Protein AF-A0A836WVM9-F1 (afdb_monomer)

Solvent-accessible surface area (backbone atoms only — not comparable to full-atom values): 12336 Å² total; per-residue (Å²): 141,82,84,83,79,81,74,80,63,64,68,56,48,57,52,50,51,50,52,50,53,52,50,51,52,54,57,61,66,70,71,70,80,73,76,82,74,65,66,68,42,53,31,31,28,71,36,73,73,36,62,29,14,76,40,84,48,94,86,40,58,71,75,50,75,44,51,46,76,39,69,32,32,35,59,49,75,54,93,66,19,30,33,29,38,41,92,50,92,89,55,51,66,34,18,32,55,46,93,37,49,41,76,61,75,80,77,73,91,71,92,77,85,83,80,96,65,82,76,48,54,64,51,58,30,50,52,55,50,51,53,50,48,52,51,44,27,72,73,72,70,49,61,47,62,80,48,77,45,81,73,53,88,53,32,37,40,33,29,33,29,69,63,40,74,69,43,54,73,68,56,42,51,57,58,48,50,54,54,50,51,50,49,54,74,54,48,62,88,94,54,59,33,36,42,38,33,22,38,88,88,65,52,75,80,46,78,46,75,88

Mean predicted aligned error: 18.17 Å

pLDDT: mean 78.09, std 15.67, range [35.38, 95.5]

Foldseek 3Di:
DDDDDDPPPPVVVVVVVVVVVVVVVVVVVVPPPPPDDDFFFKKWFADQKWFFFADQDPPGDGPDIDGGGAIWTFHDDDDQKTWTAHPDPRDGIGITGNVRMDGDPPPPDDDDDDDDDDQALVRQLCVVVVVVQVVVCVVPVDRQWDDWDDPDQQEIETEGEVVLVVDDPVVVVVVVVVSVVSSVVSDDPPGKHKYWYAYPVGHTPDIDID

Nearest PDB structures (foldseek):
  4r0k-assembly1_A  TM=8.872E-01  e=7.015E-04  Bacteroides thetaiotaomicron VPI-5482
  3npf-assembly1_B  TM=8.971E-01  e=1.686E-03  Bacteroides ovatus ATCC 8483
  2rqr-assembly1_A  TM=6.660E-01  e=1.519E-01  Homo sapiens
  3a98-assembly2_C  TM=4.075E-01  e=2.481E-02  Homo sapiens
  3a98-assembly1_A  TM=3.337E-01  e=3.323E-02  Homo sapiens

Structure (mmCIF, N/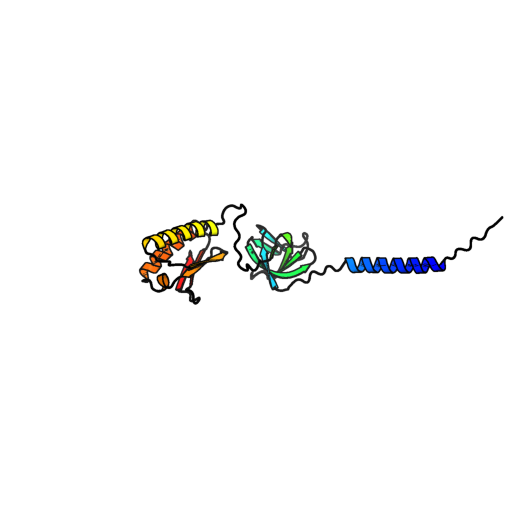CA/C/O backbone):
data_AF-A0A836WVM9-F1
#
_entry.id   AF-A0A836WVM9-F1
#
loop_
_atom_site.group_PDB
_atom_site.id
_atom_site.type_symbol
_atom_site.label_atom_id
_atom_site.label_alt_id
_atom_site.label_comp_id
_atom_site.label_asym_id
_atom_site.label_entity_id
_atom_site.label_seq_id
_atom_site.pdbx_PDB_ins_code
_atom_site.Cartn_x
_atom_site.Cartn_y
_atom_site.Cartn_z
_atom_site.occupancy
_atom_site.B_iso_or_equiv
_atom_site.auth_seq_id
_atom_site.auth_comp_id
_atom_site.auth_asym_id
_atom_site.auth_atom_id
_atom_site.pdbx_PDB_model_num
ATOM 1 N N . MET A 1 1 ? 50.576 58.591 -61.143 1.00 53.88 1 MET A N 1
ATOM 2 C CA . MET A 1 1 ? 49.524 57.744 -60.534 1.00 53.88 1 MET A CA 1
ATOM 3 C C . MET A 1 1 ? 50.182 56.635 -59.728 1.00 53.88 1 MET A C 1
ATOM 5 O O . MET A 1 1 ? 50.794 55.770 -60.334 1.00 53.88 1 MET A O 1
ATOM 9 N N . LYS A 1 2 ? 50.104 56.694 -58.393 1.00 44.66 2 LYS A N 1
ATOM 10 C CA . LYS A 1 2 ? 50.167 55.546 -57.465 1.00 44.66 2 LYS A CA 1
ATOM 11 C C . LYS A 1 2 ? 49.957 56.096 -56.052 1.00 44.66 2 LYS A C 1
ATOM 13 O O . LYS A 1 2 ? 50.867 56.658 -55.456 1.00 44.66 2 LYS A O 1
ATOM 18 N N . GLY A 1 3 ? 48.713 56.035 -55.582 1.00 45.94 3 GLY A N 1
ATOM 19 C CA . GLY A 1 3 ? 48.363 56.390 -54.211 1.00 45.94 3 GLY A CA 1
ATOM 20 C C . GLY A 1 3 ? 48.790 55.265 -53.277 1.00 45.94 3 GLY A C 1
ATOM 21 O O . GLY A 1 3 ? 48.354 54.129 -53.445 1.00 45.94 3 GLY A O 1
ATOM 22 N N . HIS A 1 4 ? 49.653 55.575 -52.314 1.00 52.56 4 HIS A N 1
ATOM 23 C CA . HIS A 1 4 ? 49.920 54.691 -51.188 1.00 52.56 4 HIS A CA 1
ATOM 24 C C . HIS A 1 4 ? 48.803 54.876 -50.163 1.00 52.56 4 HIS A C 1
ATOM 26 O O . HIS A 1 4 ? 48.756 55.878 -49.454 1.00 52.56 4 HIS A O 1
ATOM 32 N N . VAL A 1 5 ? 47.890 53.909 -50.103 1.00 59.75 5 VAL A N 1
ATOM 33 C CA . VAL A 1 5 ? 46.921 53.800 -49.011 1.00 59.75 5 VAL A CA 1
ATOM 34 C C . VAL A 1 5 ? 47.669 53.220 -47.812 1.00 59.75 5 VAL A C 1
ATOM 36 O O . VAL A 1 5 ? 48.019 52.042 -47.797 1.00 59.75 5 VAL A O 1
ATOM 39 N N . GLN A 1 6 ? 47.977 54.070 -46.834 1.00 50.78 6 GLN A N 1
ATOM 40 C CA . GLN A 1 6 ? 48.492 53.651 -45.533 1.00 50.78 6 GLN A CA 1
ATOM 41 C C . GLN A 1 6 ? 47.345 52.989 -44.763 1.00 50.78 6 GLN A C 1
ATOM 43 O O . GLN A 1 6 ? 46.427 53.66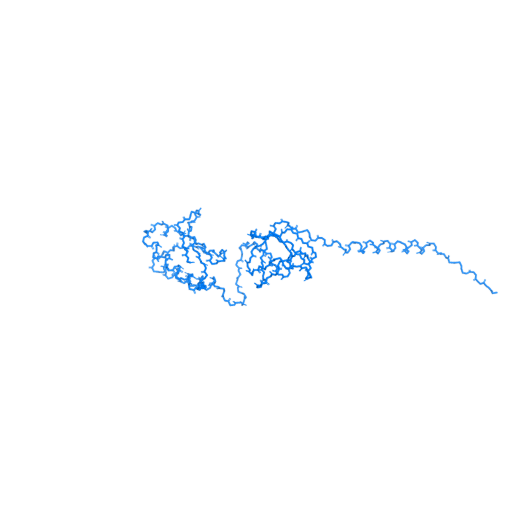1 -44.298 1.00 50.78 6 GLN A O 1
ATOM 48 N N . TYR A 1 7 ? 47.378 51.663 -44.657 1.00 52.62 7 TYR A N 1
ATOM 49 C CA . TYR A 1 7 ? 46.495 50.935 -43.754 1.00 52.62 7 TYR A CA 1
ATOM 50 C C . TYR A 1 7 ? 46.989 51.150 -42.322 1.00 52.62 7 TYR A C 1
ATOM 52 O O . TYR A 1 7 ? 48.037 50.635 -41.932 1.00 52.62 7 TYR A O 1
ATOM 60 N N . SER A 1 8 ? 46.221 51.878 -41.513 1.00 53.81 8 SER A N 1
ATOM 61 C CA . SER A 1 8 ? 46.362 51.918 -40.054 1.00 53.81 8 SER A CA 1
ATOM 62 C C . SER A 1 8 ? 45.937 50.565 -39.4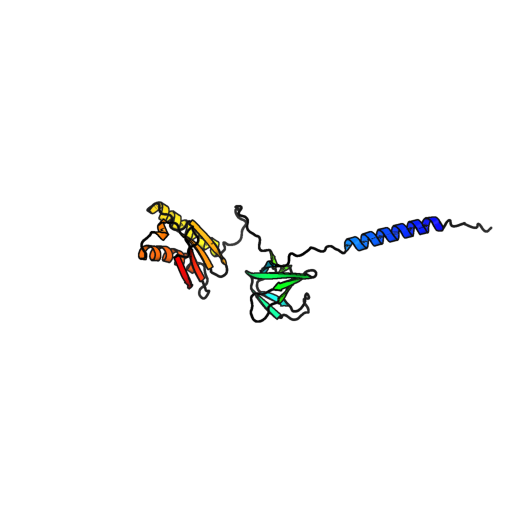59 1.00 53.81 8 SER A C 1
ATOM 64 O O . SER A 1 8 ? 44.882 50.409 -38.852 1.00 53.81 8 SER A O 1
ATOM 66 N N . SER A 1 9 ? 46.762 49.539 -39.686 1.00 57.62 9 SER A N 1
ATOM 67 C CA . SER A 1 9 ? 46.426 48.129 -39.449 1.00 57.62 9 SER A CA 1
ATOM 68 C C . SER A 1 9 ? 46.510 47.684 -37.980 1.00 57.62 9 SER A C 1
ATOM 70 O O . SER A 1 9 ? 46.120 46.562 -37.669 1.00 57.62 9 SER A O 1
ATOM 72 N N . ILE A 1 10 ? 47.007 48.526 -37.067 1.00 56.19 10 ILE A N 1
ATOM 73 C CA . ILE A 1 10 ? 47.335 48.109 -35.690 1.00 56.19 10 ILE A CA 1
ATOM 74 C C . ILE A 1 10 ? 46.120 48.219 -34.747 1.00 56.19 10 ILE A C 1
ATOM 76 O O . ILE A 1 10 ? 45.884 47.320 -33.947 1.00 56.19 10 ILE A O 1
ATOM 80 N N . GLY A 1 11 ? 45.274 49.250 -34.884 1.00 59.38 11 GLY A N 1
ATOM 81 C CA . GLY A 1 11 ? 44.101 49.433 -34.006 1.00 59.38 11 GLY A CA 1
ATOM 82 C C . GLY A 1 11 ? 42.978 48.413 -34.238 1.00 59.38 11 GLY A C 1
ATOM 83 O O . GLY A 1 11 ? 42.268 48.025 -33.308 1.00 59.38 11 GLY A O 1
ATOM 84 N N . ASN A 1 12 ? 42.851 47.925 -35.475 1.00 60.53 12 ASN A N 1
ATOM 85 C CA . ASN A 1 12 ? 41.857 46.917 -35.833 1.00 60.53 12 ASN A CA 1
ATOM 86 C C . ASN A 1 12 ? 42.275 45.519 -35.373 1.00 60.53 12 ASN A C 1
ATOM 88 O O . ASN A 1 12 ? 41.407 44.744 -34.997 1.00 60.53 12 ASN A O 1
ATOM 92 N N . LEU A 1 13 ? 43.576 45.201 -35.349 1.00 56.97 13 LEU A N 1
ATOM 93 C CA . LEU A 1 13 ? 44.048 43.892 -34.897 1.00 56.97 13 LEU A CA 1
ATOM 94 C C . LEU A 1 13 ? 43.855 43.712 -33.389 1.00 56.97 13 LEU A C 1
ATOM 96 O O . LEU A 1 13 ? 43.338 42.683 -32.985 1.00 56.97 13 LEU A O 1
ATOM 100 N N . GLU A 1 14 ? 44.164 44.724 -32.574 1.00 71.00 14 GLU A N 1
ATOM 101 C CA . GLU A 1 14 ? 43.904 44.704 -31.124 1.00 71.00 14 GLU A CA 1
ATOM 102 C C . GLU A 1 14 ? 42.405 44.593 -30.820 1.00 71.00 14 GLU A C 1
ATOM 104 O O . GLU A 1 14 ? 41.978 43.816 -29.966 1.00 71.00 14 GLU A O 1
ATOM 109 N N . THR A 1 15 ? 41.575 45.319 -31.573 1.00 66.62 15 THR A N 1
ATOM 110 C CA . THR A 1 15 ? 40.115 45.255 -31.428 1.00 66.62 15 THR A CA 1
ATOM 111 C C . THR A 1 15 ? 39.572 43.885 -31.855 1.00 66.62 15 THR A C 1
ATOM 113 O O . THR A 1 15 ? 38.741 43.314 -31.152 1.00 66.62 15 THR A O 1
ATOM 116 N N . LEU A 1 16 ? 40.077 43.309 -32.951 1.00 68.75 16 LEU A N 1
ATOM 117 C CA . LEU A 1 16 ? 39.707 41.972 -33.430 1.00 68.75 16 LEU A CA 1
ATOM 118 C C . LEU A 1 16 ? 40.204 40.860 -32.500 1.00 68.75 16 LEU A C 1
ATOM 120 O O . LEU A 1 16 ? 39.464 39.915 -32.245 1.00 68.75 16 LEU A O 1
ATOM 124 N N . LEU A 1 17 ? 41.409 40.986 -31.944 1.00 69.81 17 LEU A N 1
ATOM 125 C CA . LEU A 1 17 ? 41.973 40.042 -30.981 1.00 69.81 17 LEU A CA 1
ATOM 126 C C . LEU A 1 17 ? 41.182 40.082 -29.666 1.00 69.81 17 LEU A C 1
ATOM 128 O O . LEU A 1 17 ? 40.888 39.042 -29.083 1.00 69.81 17 LEU A O 1
ATOM 132 N N . ARG A 1 18 ? 40.731 41.269 -29.248 1.00 70.75 18 ARG A N 1
ATOM 133 C CA . ARG A 1 18 ? 39.864 41.452 -28.079 1.00 70.75 18 ARG A CA 1
ATOM 134 C C . ARG A 1 18 ? 38.461 40.875 -28.299 1.00 70.75 18 ARG A C 1
ATOM 136 O O . ARG A 1 18 ? 37.953 40.201 -27.409 1.00 70.75 18 ARG A O 1
ATOM 143 N N . TYR A 1 19 ? 37.861 41.050 -29.480 1.00 74.38 19 TYR A N 1
ATOM 144 C CA . TYR A 1 19 ? 36.597 40.384 -29.831 1.00 74.38 19 TYR A CA 1
ATOM 145 C C . TYR A 1 19 ? 36.753 38.862 -29.948 1.00 74.38 19 TYR A C 1
ATOM 147 O O . TYR A 1 19 ? 35.891 38.132 -29.467 1.00 74.38 19 TYR A O 1
ATOM 155 N N . PHE A 1 20 ? 37.864 38.369 -30.501 1.00 76.69 20 PHE A N 1
ATOM 156 C CA . PHE A 1 20 ? 38.168 36.939 -30.567 1.00 76.69 20 PHE A CA 1
ATOM 157 C C . PHE A 1 20 ? 38.302 36.323 -29.164 1.00 76.69 20 PHE A C 1
ATOM 159 O O . PHE A 1 20 ? 37.690 35.294 -28.889 1.00 76.69 20 PHE A O 1
ATOM 166 N N . LEU A 1 21 ? 39.006 36.987 -28.239 1.00 72.38 21 LEU A N 1
ATOM 167 C CA . LEU A 1 21 ? 39.126 36.537 -26.847 1.00 72.38 21 LEU A CA 1
ATOM 168 C C . LEU A 1 21 ? 37.787 36.584 -26.087 1.00 72.38 21 LEU A C 1
ATOM 170 O O . LEU A 1 21 ? 37.505 35.673 -25.311 1.00 72.38 21 LEU A O 1
ATOM 174 N N . ILE A 1 22 ? 36.929 37.581 -26.339 1.00 70.50 22 ILE A N 1
ATOM 175 C CA . ILE A 1 22 ? 35.577 37.658 -25.752 1.00 70.50 22 ILE A CA 1
ATOM 176 C C . ILE A 1 22 ? 34.666 36.546 -26.302 1.00 70.50 22 ILE A C 1
ATOM 178 O O . ILE A 1 22 ? 33.926 35.928 -25.539 1.00 70.50 22 ILE A O 1
ATOM 182 N N . VAL A 1 23 ? 34.743 36.232 -27.599 1.00 70.00 23 VAL A N 1
ATOM 183 C CA . VAL A 1 23 ? 33.966 35.142 -28.217 1.00 70.00 23 VAL A CA 1
ATOM 184 C C . VAL A 1 23 ? 34.421 33.773 -27.703 1.00 70.00 23 VAL A C 1
ATOM 186 O O . VAL A 1 23 ? 33.580 32.944 -27.365 1.00 70.00 23 VAL A O 1
ATOM 189 N N . VAL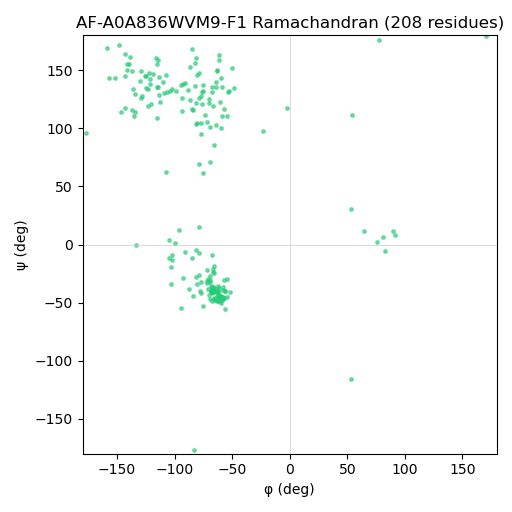 A 1 24 ? 35.729 33.545 -27.544 1.00 67.25 24 VAL A N 1
ATOM 190 C CA . VAL A 1 24 ? 36.257 32.313 -26.927 1.00 67.25 24 VAL A CA 1
ATOM 191 C C . VAL A 1 24 ? 35.824 32.202 -25.459 1.00 67.25 24 VAL A C 1
ATOM 193 O O . VAL A 1 24 ? 35.429 31.123 -25.024 1.00 67.25 24 VAL A O 1
ATOM 196 N N . PHE A 1 25 ? 35.792 33.309 -24.711 1.00 63.50 25 PHE A N 1
ATOM 197 C CA . PHE A 1 25 ? 35.298 33.335 -23.330 1.00 63.50 25 PHE A CA 1
ATOM 198 C C . PHE A 1 25 ? 33.801 32.969 -23.231 1.00 63.50 25 PHE A C 1
ATOM 200 O O . PHE A 1 25 ? 33.421 32.173 -22.374 1.00 63.50 25 PHE A O 1
ATOM 207 N N . PHE A 1 26 ? 32.956 33.446 -24.154 1.00 59.69 26 PHE A N 1
ATOM 208 C CA . PHE A 1 26 ? 31.533 33.071 -24.220 1.00 59.69 26 PHE A CA 1
ATOM 209 C C . PHE A 1 26 ? 31.288 31.625 -24.702 1.00 59.69 26 PHE A C 1
ATOM 211 O O . PHE A 1 26 ? 30.341 30.978 -24.246 1.00 59.69 26 PHE A O 1
ATOM 218 N N . ILE A 1 27 ? 32.151 31.081 -25.569 1.00 61.91 27 ILE A N 1
ATOM 219 C CA . ILE A 1 27 ? 32.084 29.675 -26.012 1.00 61.91 27 ILE A CA 1
ATOM 220 C C . ILE A 1 27 ? 32.489 28.720 -24.877 1.00 61.91 27 ILE A C 1
ATOM 222 O O . ILE A 1 27 ? 31.852 27.685 -24.699 1.00 61.91 27 ILE A O 1
ATOM 226 N N . VAL A 1 28 ? 33.485 29.079 -24.058 1.00 57.84 28 VAL A N 1
ATOM 227 C CA . VAL A 1 28 ? 33.939 28.255 -22.919 1.00 57.84 28 VAL A CA 1
ATOM 228 C C . VAL A 1 28 ? 32.926 28.257 -21.762 1.00 57.84 28 VAL A C 1
ATOM 230 O O . VAL A 1 28 ? 32.739 27.226 -21.119 1.00 57.84 28 VAL A O 1
ATOM 233 N N . ILE A 1 29 ? 32.201 29.360 -21.539 1.00 55.47 29 ILE A N 1
ATOM 234 C CA . ILE A 1 29 ? 31.141 29.447 -20.511 1.00 55.47 29 ILE A CA 1
ATOM 235 C C . ILE A 1 29 ? 29.881 28.648 -20.898 1.00 55.47 29 ILE A C 1
ATOM 237 O O . ILE A 1 29 ? 29.128 28.219 -20.027 1.00 55.47 29 ILE A O 1
ATOM 241 N N . SER A 1 30 ? 29.666 28.376 -22.188 1.00 51.19 30 SER A N 1
ATOM 242 C CA . SER A 1 30 ? 28.466 27.674 -22.669 1.00 51.19 30 SER A CA 1
ATOM 243 C C . SER A 1 30 ? 28.519 26.141 -22.533 1.00 51.19 30 SER A C 1
ATOM 245 O O . SER A 1 30 ? 27.525 25.482 -22.829 1.00 51.19 30 SER A O 1
ATOM 247 N N . ILE A 1 31 ? 29.640 25.547 -22.094 1.00 57.47 31 ILE A N 1
ATOM 248 C CA . ILE A 1 31 ? 29.817 24.076 -22.077 1.00 57.47 31 ILE A CA 1
ATOM 249 C C . ILE A 1 31 ? 29.701 23.459 -20.671 1.00 57.47 31 ILE A C 1
ATOM 251 O O . ILE A 1 31 ? 29.524 22.250 -20.549 1.00 57.47 31 ILE A O 1
ATOM 255 N N . THR A 1 32 ? 29.697 24.232 -19.586 1.00 51.66 32 THR A N 1
ATOM 256 C CA . THR A 1 32 ? 29.653 23.660 -18.226 1.00 51.66 32 THR A CA 1
ATOM 257 C C . THR A 1 32 ? 28.301 23.843 -17.545 1.00 51.66 32 THR A C 1
ATOM 259 O O . THR A 1 32 ? 28.181 24.418 -16.467 1.00 51.66 32 THR A O 1
ATOM 262 N N . SER A 1 33 ? 27.262 23.245 -18.130 1.00 48.84 33 SER A N 1
ATOM 263 C CA . SER A 1 33 ? 26.069 22.871 -17.359 1.00 48.84 33 SER A CA 1
ATOM 264 C C . SER A 1 33 ? 26.353 21.582 -16.581 1.00 48.84 33 SER A C 1
ATOM 266 O O . SER A 1 33 ? 25.816 20.523 -16.897 1.00 48.84 33 SER A O 1
ATOM 268 N N . ASN A 1 34 ? 27.216 21.648 -15.565 1.00 49.94 34 ASN A N 1
ATOM 269 C CA . ASN A 1 34 ? 27.308 20.564 -14.593 1.00 49.94 34 ASN A CA 1
ATOM 270 C C . ASN A 1 34 ? 26.110 20.691 -13.654 1.00 49.94 34 ASN A C 1
ATOM 272 O O . ASN A 1 34 ? 26.136 21.435 -12.674 1.00 49.94 34 ASN A O 1
ATOM 276 N N . SER A 1 35 ? 25.038 19.960 -13.954 1.00 50.41 35 SER A N 1
ATOM 277 C CA . SER A 1 35 ? 24.067 19.612 -12.925 1.00 50.41 35 SER A CA 1
ATOM 278 C C . SER A 1 35 ? 24.793 18.734 -11.911 1.00 50.41 35 SER A C 1
ATOM 280 O O . SER A 1 35 ? 25.068 17.568 -12.183 1.00 50.41 35 SER A O 1
ATOM 282 N N . PHE A 1 36 ? 25.156 19.304 -10.762 1.00 46.00 36 PHE A N 1
ATOM 283 C CA . PHE A 1 36 ? 25.633 18.516 -9.634 1.00 46.00 36 PHE A CA 1
ATOM 284 C C . PHE A 1 36 ? 24.530 17.526 -9.249 1.00 46.00 36 PHE A C 1
ATOM 286 O O . PHE A 1 36 ? 23.454 17.916 -8.796 1.00 46.00 36 PHE A O 1
ATOM 293 N N . ALA A 1 37 ? 24.785 16.246 -9.501 1.00 48.44 37 ALA A N 1
ATOM 294 C CA . ALA A 1 37 ? 23.955 15.155 -9.030 1.00 48.44 37 ALA A CA 1
ATOM 295 C C . ALA A 1 37 ? 24.210 14.937 -7.535 1.00 48.44 37 ALA A C 1
ATOM 297 O O . ALA A 1 37 ? 25.355 14.943 -7.077 1.00 48.44 37 ALA A O 1
ATOM 298 N N . THR A 1 38 ? 23.144 14.731 -6.771 1.00 52.84 38 THR A N 1
ATOM 299 C CA . THR A 1 38 ? 23.246 14.263 -5.391 1.00 52.84 38 THR A CA 1
ATOM 300 C C . THR A 1 38 ? 23.432 12.749 -5.425 1.00 52.84 38 THR A C 1
ATOM 302 O O . THR A 1 38 ? 22.483 12.012 -5.681 1.00 52.84 38 THR A O 1
ATOM 305 N N . VAL A 1 39 ? 24.661 12.284 -5.185 1.00 60.25 39 VAL A N 1
ATOM 306 C CA . VAL A 1 39 ? 24.962 10.860 -4.957 1.00 60.25 39 VAL A CA 1
ATOM 307 C C . VAL A 1 39 ? 24.040 10.335 -3.853 1.00 60.25 39 VAL A C 1
ATOM 309 O O . VAL A 1 39 ? 23.904 10.976 -2.809 1.00 60.25 39 VAL A O 1
ATOM 312 N N . GLY A 1 40 ? 23.398 9.188 -4.077 1.00 63.06 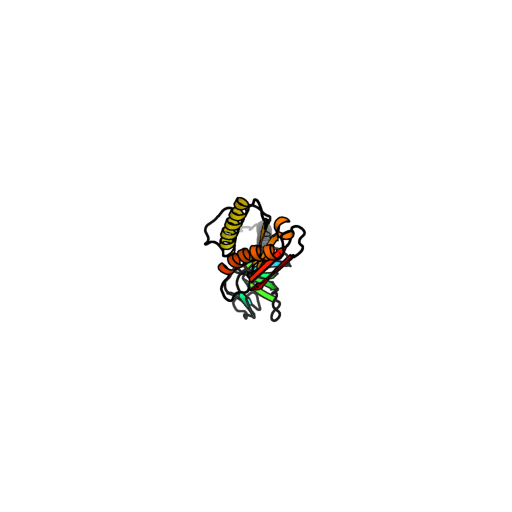40 GLY A N 1
ATOM 313 C CA . GLY A 1 40 ? 22.462 8.601 -3.114 1.00 63.06 40 GLY A CA 1
ATOM 314 C C . GLY A 1 40 ? 20.997 9.017 -3.296 1.00 63.06 40 GLY A C 1
ATOM 315 O O . GLY A 1 40 ? 20.167 8.696 -2.444 1.00 63.06 40 GLY A O 1
ATOM 316 N N . GLU A 1 41 ? 20.646 9.719 -4.378 1.00 77.50 41 GLU A N 1
ATOM 317 C CA . GLU A 1 41 ? 19.247 10.008 -4.705 1.00 77.50 41 GLU A CA 1
ATOM 318 C C . GLU A 1 41 ? 18.498 8.718 -5.087 1.00 77.50 41 GLU A C 1
ATOM 320 O O . GLU A 1 41 ? 18.970 7.923 -5.900 1.00 77.50 41 GLU A O 1
ATOM 325 N N . GLN A 1 42 ? 17.317 8.489 -4.501 1.00 82.19 42 GLN A N 1
ATOM 326 C CA . GLN A 1 42 ? 16.536 7.287 -4.790 1.00 82.19 42 GLN A CA 1
ATOM 327 C C . GLN A 1 42 ? 15.632 7.491 -6.010 1.00 82.19 42 GLN A C 1
ATOM 329 O O . GLN A 1 42 ? 14.798 8.403 -6.050 1.00 82.19 42 GLN A O 1
ATOM 334 N N . LEU A 1 43 ? 15.781 6.608 -6.993 1.00 86.00 43 LEU A N 1
ATOM 335 C CA . LEU A 1 43 ? 15.071 6.639 -8.265 1.00 86.00 43 LEU A CA 1
ATOM 336 C C . LEU A 1 43 ? 14.176 5.406 -8.427 1.00 86.00 43 LEU A C 1
ATOM 338 O O . LEU A 1 43 ? 14.360 4.376 -7.774 1.00 86.00 43 LEU A O 1
ATOM 342 N N . ILE A 1 44 ? 13.201 5.518 -9.325 1.00 85.75 44 ILE A N 1
ATOM 343 C CA . ILE A 1 44 ? 12.270 4.444 -9.673 1.00 85.75 44 ILE A CA 1
ATOM 344 C C . ILE A 1 44 ? 12.309 4.211 -11.185 1.00 85.75 44 ILE A C 1
ATOM 346 O O . ILE A 1 44 ? 12.265 5.161 -11.969 1.00 85.75 44 ILE A O 1
ATOM 350 N N . ILE A 1 45 ? 12.365 2.943 -11.595 1.00 84.88 45 ILE A N 1
ATOM 351 C CA . ILE A 1 45 ? 12.249 2.528 -12.998 1.00 84.88 45 ILE A CA 1
ATOM 352 C C . ILE A 1 45 ? 10.812 2.753 -13.487 1.00 84.88 45 ILE A C 1
ATOM 354 O O . ILE A 1 45 ? 9.877 2.174 -12.936 1.00 84.88 45 ILE A O 1
ATOM 358 N N . ILE A 1 46 ? 10.625 3.551 -14.542 1.00 82.81 46 ILE A N 1
ATOM 359 C CA . ILE A 1 46 ? 9.289 3.865 -15.093 1.00 82.81 46 ILE A CA 1
ATOM 360 C C . ILE A 1 46 ? 8.941 3.104 -16.378 1.00 82.81 46 ILE A C 1
ATOM 362 O O . ILE A 1 46 ? 7.761 2.995 -16.717 1.00 82.81 46 ILE A O 1
ATOM 366 N N . GLY A 1 47 ? 9.943 2.565 -17.079 1.00 69.62 47 GLY A N 1
ATOM 367 C CA . GLY A 1 47 ? 9.741 1.707 -18.249 1.00 69.62 47 GLY A CA 1
ATOM 368 C C . GLY A 1 47 ? 9.368 0.276 -17.856 1.00 69.62 47 GLY A C 1
ATOM 369 O O . GLY A 1 47 ? 9.833 -0.220 -16.834 1.00 69.62 47 GLY A O 1
ATOM 370 N N . ASP A 1 48 ? 8.558 -0.400 -18.675 1.00 65.38 48 ASP A N 1
ATOM 371 C CA . ASP A 1 48 ? 8.044 -1.747 -18.369 1.00 65.38 48 ASP A CA 1
ATOM 372 C C . ASP A 1 48 ? 9.166 -2.774 -18.152 1.00 65.38 48 ASP A C 1
ATOM 374 O O . ASP A 1 48 ? 9.171 -3.509 -17.161 1.00 65.38 48 ASP A O 1
ATOM 378 N N . ILE A 1 49 ? 10.142 -2.787 -19.064 1.00 80.38 49 ILE A N 1
ATOM 379 C CA . ILE A 1 49 ? 11.369 -3.581 -18.981 1.00 80.38 49 ILE A CA 1
ATOM 380 C C . ILE A 1 49 ? 12.526 -2.688 -19.426 1.00 80.38 49 ILE A C 1
ATOM 382 O O . ILE A 1 49 ? 12.594 -2.273 -20.583 1.00 80.38 49 ILE A O 1
ATOM 386 N N . VAL A 1 50 ? 13.444 -2.404 -18.510 1.00 85.38 50 VAL A N 1
ATOM 387 C CA . VAL A 1 50 ? 14.568 -1.493 -18.727 1.00 85.38 50 VAL A CA 1
ATOM 388 C C . VAL A 1 50 ? 15.880 -2.259 -18.691 1.00 85.38 50 VAL A C 1
ATOM 390 O O . VAL A 1 50 ? 16.161 -2.998 -17.750 1.00 85.38 50 VAL A O 1
ATOM 393 N N . ASN A 1 51 ? 16.694 -2.070 -19.725 1.00 90.69 51 ASN A N 1
ATOM 394 C CA . ASN A 1 51 ? 18.033 -2.640 -19.798 1.00 90.69 51 ASN A CA 1
ATOM 395 C C . ASN A 1 51 ? 18.991 -1.808 -18.940 1.00 90.69 51 ASN A C 1
ATOM 397 O O . ASN A 1 51 ? 19.112 -0.601 -19.146 1.00 90.69 51 ASN A O 1
ATOM 401 N N . VAL A 1 52 ? 19.699 -2.473 -18.032 1.00 88.19 52 VAL A N 1
ATOM 402 C CA . VAL A 1 52 ? 20.859 -1.919 -17.329 1.00 88.19 52 VAL A CA 1
ATOM 403 C C . VAL A 1 52 ? 22.094 -2.325 -18.111 1.00 88.19 52 VAL A C 1
ATOM 405 O O . VAL A 1 52 ? 22.278 -3.505 -18.417 1.00 88.19 52 VAL A O 1
ATOM 408 N N . ARG A 1 53 ? 22.921 -1.353 -18.472 1.00 92.94 53 ARG A N 1
ATOM 409 C CA . ARG A 1 53 ? 24.021 -1.540 -19.414 1.00 92.94 53 ARG A CA 1
ATOM 410 C C . ARG A 1 53 ? 25.388 -1.368 -18.771 1.00 92.94 53 ARG A C 1
ATOM 412 O O . ARG A 1 53 ? 25.517 -0.716 -17.739 1.00 92.94 53 ARG A O 1
ATOM 419 N N . ALA A 1 54 ? 26.406 -1.939 -19.405 1.00 87.62 54 ALA A N 1
ATOM 420 C CA . ALA A 1 54 ? 27.784 -1.866 -18.929 1.00 87.62 54 ALA A CA 1
ATOM 421 C C . ALA A 1 54 ? 28.389 -0.456 -19.047 1.00 87.62 54 ALA A C 1
ATOM 423 O O . ALA A 1 54 ? 29.268 -0.104 -18.268 1.00 87.62 54 ALA A O 1
ATOM 424 N N . ALA A 1 55 ? 27.908 0.360 -19.991 1.00 89.75 55 ALA A N 1
ATOM 425 C CA . ALA A 1 55 ? 28.396 1.716 -20.230 1.00 89.75 55 ALA A CA 1
ATOM 426 C C . ALA A 1 55 ? 27.240 2.667 -20.620 1.00 89.75 55 ALA A C 1
ATOM 428 O O . ALA A 1 55 ? 26.169 2.194 -21.019 1.00 89.75 55 ALA A O 1
ATOM 429 N N . PRO A 1 56 ? 27.429 4.000 -20.558 1.00 89.94 56 PRO A N 1
ATOM 430 C CA . PRO A 1 56 ? 26.415 4.999 -20.914 1.00 89.94 56 PRO A CA 1
ATOM 431 C C . PRO A 1 56 ? 26.237 5.123 -22.437 1.00 89.94 56 PRO A C 1
ATOM 433 O O . PRO A 1 56 ? 26.514 6.152 -23.052 1.00 89.94 56 PRO A O 1
ATOM 436 N N . SER A 1 57 ? 25.824 4.032 -23.079 1.00 88.56 57 SER A N 1
ATOM 437 C CA . SER A 1 57 ? 25.648 3.943 -24.527 1.00 88.56 57 SER A CA 1
ATOM 438 C C . SER A 1 57 ? 24.664 2.840 -24.901 1.00 88.56 57 SER A C 1
ATOM 440 O O . SER A 1 57 ? 24.672 1.752 -24.320 1.00 88.56 57 SER A O 1
ATOM 442 N N . THR A 1 58 ? 23.863 3.079 -25.940 1.00 84.75 58 THR A N 1
ATOM 443 C CA . THR A 1 58 ? 22.945 2.088 -26.523 1.00 84.75 58 THR A CA 1
ATOM 444 C C . THR A 1 58 ? 23.661 0.910 -27.185 1.00 84.75 58 THR A C 1
ATOM 446 O O . THR A 1 58 ? 23.041 -0.139 -27.360 1.00 84.75 58 THR A O 1
ATOM 449 N N . ASN A 1 59 ? 24.948 1.059 -27.507 1.00 90.38 59 ASN A N 1
ATOM 450 C CA . ASN A 1 59 ? 25.772 0.023 -28.137 1.00 90.38 59 ASN A CA 1
ATOM 451 C C . ASN A 1 59 ? 26.505 -0.868 -27.126 1.00 90.38 59 ASN A C 1
ATOM 453 O O . ASN A 1 59 ? 27.150 -1.828 -27.524 1.00 90.38 59 ASN A O 1
ATOM 457 N N . SER A 1 60 ? 26.443 -0.542 -25.833 1.00 89.81 60 SER A N 1
ATOM 458 C CA . SER A 1 60 ? 27.100 -1.335 -24.793 1.00 89.81 60 SER A CA 1
ATOM 459 C C . SER A 1 60 ? 26.269 -2.546 -24.381 1.00 89.81 60 SER A C 1
ATOM 461 O O . SER A 1 60 ? 25.040 -2.541 -24.509 1.00 89.81 60 SER A O 1
ATOM 463 N N . ASP A 1 61 ? 26.931 -3.568 -23.846 1.00 88.00 61 ASP A N 1
ATOM 464 C CA . ASP A 1 61 ? 26.268 -4.798 -23.427 1.00 88.00 61 ASP A CA 1
ATOM 465 C C . ASP A 1 61 ? 25.200 -4.548 -22.360 1.00 88.00 61 ASP A C 1
ATOM 467 O O . ASP A 1 61 ? 25.333 -3.696 -21.476 1.00 88.00 61 ASP A O 1
ATOM 471 N N . THR A 1 62 ? 24.114 -5.314 -22.449 1.00 91.69 62 THR A N 1
ATOM 472 C CA . THR A 1 62 ? 23.081 -5.336 -21.412 1.00 91.69 62 THR A CA 1
ATOM 473 C C . THR A 1 62 ? 23.495 -6.321 -20.332 1.00 91.69 62 THR A C 1
ATOM 475 O O . THR A 1 62 ? 23.581 -7.518 -20.585 1.00 91.69 62 THR A O 1
ATOM 478 N N . LEU A 1 63 ? 23.713 -5.806 -19.128 1.00 87.19 63 LEU A N 1
ATOM 479 C CA . LEU A 1 63 ? 24.099 -6.576 -17.954 1.00 87.19 63 LEU A CA 1
ATOM 480 C C . LEU A 1 63 ? 22.899 -7.343 -17.384 1.00 87.19 63 LEU A C 1
ATOM 482 O O . LEU A 1 63 ? 22.944 -8.558 -17.223 1.00 87.19 63 LEU A O 1
ATOM 486 N N . ILE A 1 64 ? 21.799 -6.632 -17.122 1.00 85.12 64 ILE A N 1
ATOM 487 C CA . ILE A 1 64 ? 20.533 -7.180 -16.610 1.00 85.12 64 ILE A CA 1
ATOM 488 C C . ILE A 1 64 ? 19.347 -6.373 -17.138 1.00 85.12 64 ILE A C 1
ATOM 490 O O . ILE A 1 64 ? 19.496 -5.295 -17.714 1.00 85.12 64 ILE A O 1
ATOM 494 N N . LYS A 1 65 ? 18.139 -6.883 -16.886 1.00 86.31 65 LYS A N 1
ATOM 495 C CA . LYS A 1 65 ? 16.885 -6.158 -17.088 1.00 86.31 65 LYS A CA 1
ATOM 496 C C . LYS A 1 65 ? 16.184 -5.926 -15.753 1.00 86.31 65 LYS A C 1
ATOM 498 O O . LYS A 1 65 ? 16.086 -6.844 -14.935 1.00 86.31 65 LYS A O 1
ATOM 503 N N . LEU A 1 66 ? 15.687 -4.713 -15.549 1.00 81.31 66 LEU A N 1
ATOM 504 C CA . LEU A 1 66 ? 14.865 -4.327 -14.407 1.00 81.31 66 LEU A CA 1
ATOM 505 C C . LEU A 1 66 ? 13.429 -4.080 -14.868 1.00 81.31 66 LEU A C 1
ATOM 507 O O . LEU A 1 66 ? 13.195 -3.530 -15.940 1.00 81.31 66 LEU A O 1
ATOM 511 N N . LEU A 1 67 ? 12.473 -4.518 -14.055 1.00 77.25 67 LEU A N 1
ATOM 512 C CA . LEU A 1 67 ? 11.055 -4.250 -14.277 1.00 77.25 67 LEU A CA 1
ATOM 513 C C . LEU A 1 67 ? 10.690 -2.856 -13.760 1.00 77.25 67 LEU A C 1
ATOM 515 O O . LEU A 1 67 ? 11.383 -2.309 -12.898 1.00 77.25 67 LEU A O 1
ATOM 519 N N . LYS A 1 68 ? 9.569 -2.329 -14.248 1.00 68.19 68 LYS A N 1
ATOM 520 C CA . LYS A 1 68 ? 8.925 -1.128 -13.710 1.00 68.19 68 LYS A CA 1
ATOM 521 C C . LYS A 1 68 ? 8.736 -1.186 -12.189 1.00 68.19 68 LYS A C 1
ATOM 523 O O . LYS A 1 68 ? 8.602 -2.262 -11.605 1.00 68.19 68 LYS A O 1
ATOM 528 N N . ASP A 1 69 ? 8.729 -0.012 -11.563 1.00 75.00 69 ASP A N 1
ATOM 529 C CA . ASP A 1 69 ? 8.556 0.223 -10.124 1.00 75.00 69 ASP A CA 1
ATOM 530 C C . ASP A 1 69 ? 9.686 -0.343 -9.244 1.00 75.00 69 ASP A C 1
ATOM 532 O O . ASP A 1 69 ? 9.573 -0.395 -8.017 1.00 75.00 69 ASP A O 1
ATOM 536 N N . ARG A 1 70 ? 10.809 -0.761 -9.847 1.00 79.81 70 ARG A N 1
ATOM 537 C CA . ARG A 1 70 ? 12.016 -1.129 -9.102 1.00 79.81 70 ARG A CA 1
ATOM 538 C C . ARG A 1 70 ? 12.750 0.115 -8.623 1.00 79.81 70 ARG A C 1
ATOM 540 O O . ARG A 1 70 ? 12.998 1.037 -9.397 1.00 79.81 70 ARG A O 1
ATOM 547 N N . GLU A 1 71 ? 13.096 0.093 -7.342 1.00 85.19 71 GLU A N 1
ATOM 548 C CA . GLU A 1 71 ? 13.895 1.124 -6.690 1.00 85.19 71 GLU A CA 1
ATOM 549 C C . GLU A 1 71 ? 15.375 0.882 -6.960 1.00 85.19 71 GLU A C 1
ATOM 551 O O . GLU A 1 71 ? 15.853 -0.257 -6.899 1.00 85.19 71 GLU A O 1
ATOM 556 N N . VAL A 1 72 ? 16.073 1.966 -7.276 1.00 85.25 72 VAL A N 1
ATOM 557 C CA . VAL A 1 72 ? 17.508 1.991 -7.541 1.00 85.25 72 VAL A CA 1
ATOM 558 C C . VAL A 1 72 ? 18.092 3.267 -6.946 1.00 85.25 72 VAL A C 1
ATOM 560 O O . VAL A 1 72 ? 17.380 4.261 -6.775 1.00 85.25 72 VAL A O 1
ATOM 563 N N . THR A 1 73 ? 19.377 3.250 -6.631 1.00 86.62 73 THR A N 1
ATOM 564 C CA . THR A 1 73 ? 20.062 4.422 -6.077 1.00 86.62 73 THR A CA 1
ATOM 565 C C . THR A 1 73 ? 20.913 5.056 -7.159 1.00 86.62 73 THR A C 1
ATOM 567 O O . THR A 1 73 ? 21.652 4.360 -7.844 1.00 86.62 73 THR A O 1
ATOM 570 N N . GLU A 1 74 ? 20.830 6.368 -7.330 1.00 87.06 74 GLU A N 1
ATOM 571 C CA . GLU A 1 74 ? 21.715 7.094 -8.230 1.00 87.06 74 GLU A CA 1
ATOM 572 C C . GLU A 1 74 ? 23.144 7.138 -7.674 1.00 87.06 74 GLU A C 1
ATOM 574 O O . GLU A 1 74 ? 23.372 7.599 -6.552 1.00 87.06 74 GLU A O 1
ATOM 579 N N . ILE A 1 75 ? 24.105 6.688 -8.483 1.00 84.50 75 ILE A N 1
ATOM 580 C CA . ILE A 1 75 ? 25.538 6.801 -8.197 1.00 84.50 75 ILE A CA 1
ATOM 581 C C . ILE A 1 75 ? 26.088 8.054 -8.872 1.00 84.50 75 ILE A C 1
ATOM 583 O O . ILE A 1 75 ? 26.676 8.904 -8.210 1.00 84.50 75 ILE A O 1
ATOM 587 N N . GLN A 1 76 ? 25.890 8.179 -10.187 1.00 80.50 76 GLN A N 1
ATOM 588 C CA . GLN A 1 76 ? 26.373 9.316 -10.970 1.00 80.50 76 GLN A CA 1
ATOM 589 C C . GLN A 1 76 ? 25.603 9.488 -12.282 1.00 80.50 76 GLN A C 1
ATOM 591 O O . GLN A 1 76 ? 24.857 8.606 -12.709 1.00 80.50 76 GLN A O 1
ATOM 596 N N . ARG A 1 77 ? 25.819 10.623 -12.956 1.00 83.81 77 ARG A N 1
ATOM 597 C CA . ARG A 1 77 ? 25.269 10.905 -14.289 1.00 83.81 77 ARG A CA 1
ATOM 598 C C . ARG A 1 77 ? 26.373 11.175 -15.293 1.00 83.81 77 ARG A C 1
ATOM 600 O O . ARG A 1 77 ? 27.333 11.879 -14.999 1.00 83.81 77 ARG A O 1
ATOM 607 N N . GLN A 1 78 ? 26.170 10.690 -16.509 1.00 82.62 78 GLN A N 1
ATOM 608 C CA . GLN A 1 78 ? 26.984 11.017 -17.668 1.00 82.62 78 GLN A CA 1
ATOM 609 C C . GLN A 1 78 ? 26.063 11.293 -18.853 1.00 82.62 78 GLN A C 1
ATOM 611 O O . GLN A 1 78 ? 25.423 10.390 -19.390 1.00 82.62 78 GLN A O 1
ATOM 616 N N . GLN A 1 79 ? 25.998 12.559 -19.272 1.00 87.00 79 GLN A N 1
ATOM 617 C CA . GLN A 1 79 ? 25.073 13.023 -20.310 1.00 87.00 79 GLN A CA 1
ATOM 618 C C . GLN A 1 79 ? 23.618 12.637 -19.980 1.00 87.00 79 GLN A C 1
ATOM 620 O O . GLN A 1 79 ? 23.071 13.100 -18.985 1.00 87.00 79 GLN A O 1
ATOM 625 N N . GLN A 1 80 ? 22.991 11.791 -20.804 1.00 88.38 80 GLN A N 1
ATOM 626 C CA . GLN A 1 80 ? 21.620 11.309 -20.610 1.00 88.38 80 GLN A CA 1
ATOM 627 C C . GLN A 1 80 ? 21.552 9.948 -19.909 1.00 88.38 80 GLN A C 1
ATOM 629 O O . GLN A 1 80 ? 20.502 9.309 -19.892 1.00 88.38 80 GLN A O 1
ATOM 634 N N . TRP A 1 81 ? 22.660 9.486 -19.341 1.00 90.31 81 TRP A N 1
ATOM 635 C CA . TRP A 1 81 ? 22.751 8.206 -18.658 1.00 90.31 81 TRP A CA 1
ATOM 636 C C . TRP A 1 81 ? 22.987 8.404 -17.174 1.00 90.31 81 TRP A C 1
ATOM 638 O O . TRP A 1 81 ? 23.703 9.310 -16.751 1.00 90.31 81 TRP A O 1
ATOM 648 N N . ILE A 1 82 ? 22.383 7.523 -16.394 1.00 88.38 82 ILE A N 1
ATOM 649 C CA . ILE A 1 82 ? 22.485 7.493 -14.947 1.00 88.38 82 ILE A CA 1
ATOM 650 C C . ILE A 1 82 ? 23.064 6.135 -14.578 1.00 88.38 82 ILE A C 1
ATOM 652 O O . ILE A 1 82 ? 22.499 5.099 -14.939 1.00 88.38 82 ILE A O 1
ATOM 656 N N . GLU A 1 83 ? 24.202 6.141 -13.897 1.00 89.06 83 GLU A N 1
ATOM 657 C CA . GLU A 1 83 ? 24.699 4.947 -13.238 1.00 89.06 83 GLU A CA 1
ATOM 658 C C . GLU A 1 83 ? 23.903 4.745 -11.958 1.00 89.06 83 GLU A C 1
ATOM 660 O O . GLU A 1 83 ? 23.759 5.654 -11.134 1.00 89.06 83 GLU A O 1
ATOM 665 N N . ILE A 1 84 ? 23.373 3.541 -11.813 1.00 89.94 84 ILE A N 1
ATOM 666 C CA . ILE A 1 84 ? 22.525 3.152 -10.707 1.00 89.94 84 ILE A CA 1
ATOM 667 C C . ILE A 1 84 ? 23.163 2.019 -9.914 1.00 89.94 84 ILE A C 1
ATOM 669 O O . ILE A 1 84 ? 23.802 1.133 -10.479 1.00 89.94 84 ILE A O 1
ATOM 673 N N . GLU A 1 85 ? 22.927 2.015 -8.611 1.00 85.94 85 GLU A N 1
ATOM 674 C CA . GLU A 1 85 ? 23.097 0.847 -7.762 1.00 85.94 85 GLU A CA 1
ATOM 675 C C . GLU A 1 85 ? 21.793 0.046 -7.744 1.00 85.94 85 GLU A C 1
ATOM 677 O O . GLU A 1 85 ? 20.701 0.597 -7.562 1.00 85.94 85 GLU A O 1
ATOM 682 N N . THR A 1 86 ? 21.900 -1.268 -7.923 1.00 80.94 86 THR A N 1
ATOM 683 C CA . THR A 1 86 ? 20.772 -2.194 -7.839 1.00 80.94 86 THR A CA 1
ATOM 684 C C . THR A 1 86 ? 20.865 -3.028 -6.567 1.00 80.94 86 THR A C 1
ATOM 686 O O . THR A 1 86 ? 21.942 -3.437 -6.144 1.00 80.94 86 THR A O 1
ATOM 689 N N . HIS A 1 87 ? 19.718 -3.365 -5.979 1.00 76.56 87 HIS A N 1
ATOM 690 C CA . HIS A 1 87 ? 19.652 -4.231 -4.796 1.00 76.56 87 HIS A CA 1
ATOM 691 C C . HIS A 1 87 ? 19.804 -5.732 -5.117 1.00 76.56 87 HIS A C 1
ATOM 693 O O . HIS A 1 87 ? 19.448 -6.584 -4.298 1.00 76.56 87 HIS A O 1
ATOM 699 N N . ARG A 1 88 ? 20.273 -6.091 -6.320 1.00 72.50 88 ARG A N 1
ATOM 700 C CA . ARG A 1 88 ? 20.466 -7.491 -6.712 1.00 72.50 88 ARG A CA 1
ATOM 701 C C . ARG A 1 88 ? 21.840 -8.009 -6.287 1.00 72.50 88 ARG A C 1
ATOM 703 O O . ARG A 1 88 ? 22.807 -7.265 -6.168 1.00 72.50 88 ARG A O 1
ATOM 710 N N . LYS A 1 89 ? 21.924 -9.326 -6.071 1.00 71.94 89 LYS A N 1
ATOM 711 C CA . LYS A 1 89 ? 23.161 -10.005 -5.644 1.00 71.94 89 LYS A CA 1
ATOM 712 C C . LYS A 1 89 ? 24.151 -10.252 -6.787 1.00 71.94 89 LYS A C 1
ATOM 714 O O . LYS A 1 89 ? 25.338 -10.375 -6.519 1.00 71.94 89 LYS A O 1
ATOM 719 N N . ASP A 1 90 ? 23.661 -10.365 -8.020 1.00 74.69 90 ASP A N 1
ATOM 720 C CA . ASP A 1 90 ? 24.437 -10.716 -9.214 1.00 74.69 90 ASP A CA 1
ATOM 721 C C . ASP A 1 90 ? 25.135 -9.506 -9.843 1.00 74.69 90 ASP A C 1
ATOM 723 O O . ASP A 1 90 ? 26.313 -9.593 -10.177 1.00 74.69 90 ASP A O 1
ATOM 727 N N . ILE A 1 91 ? 24.442 -8.371 -9.973 1.00 80.44 91 ILE A N 1
ATOM 728 C CA . ILE A 1 91 ? 25.006 -7.145 -10.552 1.00 80.44 91 ILE A CA 1
ATOM 729 C C . ILE A 1 91 ? 24.647 -5.948 -9.680 1.00 80.44 91 ILE A C 1
ATOM 731 O O . ILE A 1 91 ? 23.481 -5.572 -9.560 1.00 80.44 91 ILE A O 1
ATOM 735 N N . LYS A 1 92 ? 25.675 -5.345 -9.079 1.00 82.00 92 LYS A N 1
ATOM 736 C CA . LYS A 1 92 ? 25.517 -4.239 -8.130 1.00 82.00 92 LYS A CA 1
ATOM 737 C C . LYS A 1 92 ? 25.311 -2.890 -8.807 1.00 82.00 92 LYS A C 1
ATOM 739 O O . LYS A 1 92 ? 24.562 -2.089 -8.266 1.00 82.00 92 LYS A O 1
ATOM 744 N N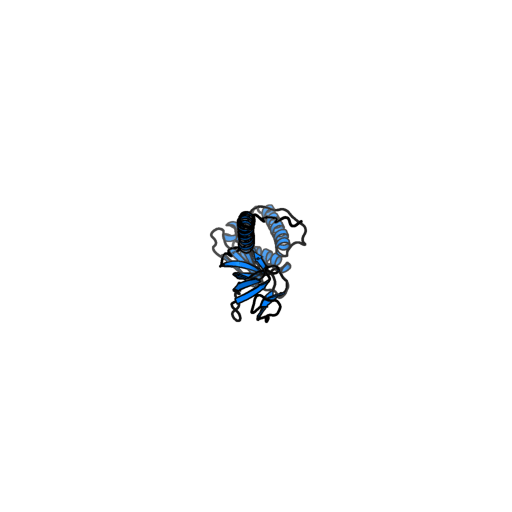 . THR A 1 93 ? 25.915 -2.639 -9.969 1.00 87.19 93 THR A N 1
ATOM 745 C CA . THR A 1 93 ? 25.821 -1.335 -10.645 1.00 87.19 93 THR A CA 1
ATOM 746 C C . THR A 1 93 ? 25.639 -1.455 -12.156 1.00 87.19 93 THR A C 1
ATOM 748 O O . THR A 1 93 ? 25.898 -2.505 -12.748 1.00 87.19 93 THR A O 1
ATOM 751 N N . GLY A 1 94 ? 25.170 -0.377 -12.783 1.00 89.88 94 GLY A N 1
ATOM 752 C CA . GLY A 1 94 ? 25.175 -0.229 -14.236 1.00 89.88 94 GLY A CA 1
ATOM 753 C C . GLY A 1 94 ? 24.383 0.982 -14.722 1.00 89.88 94 GLY A C 1
ATOM 754 O O . GLY A 1 94 ? 23.807 1.724 -13.933 1.00 89.88 94 GLY A O 1
ATOM 755 N N . TRP A 1 95 ? 24.352 1.186 -16.036 1.00 93.38 95 TRP A N 1
ATOM 756 C CA . TRP A 1 95 ? 23.860 2.413 -16.662 1.00 93.38 95 TRP A CA 1
ATOM 757 C C . TRP A 1 95 ? 22.453 2.270 -17.232 1.00 93.38 95 TRP A C 1
ATOM 759 O O . TRP A 1 95 ? 22.148 1.324 -17.961 1.00 93.38 95 TRP A O 1
ATOM 769 N N . VAL A 1 96 ? 21.605 3.256 -16.953 1.00 90.75 96 VAL A N 1
ATOM 770 C CA . VAL A 1 96 ? 20.236 3.357 -17.465 1.00 90.75 96 VAL A CA 1
ATOM 771 C C . VAL A 1 96 ? 20.020 4.749 -18.050 1.00 90.75 96 VAL A C 1
ATOM 773 O O . VAL A 1 96 ? 20.501 5.747 -17.521 1.00 90.75 96 VAL A O 1
ATOM 776 N N . HIS A 1 97 ? 19.298 4.831 -19.166 1.00 91.81 97 HIS A N 1
ATOM 777 C CA . HIS A 1 97 ? 18.965 6.116 -19.770 1.00 91.81 97 HIS A CA 1
ATOM 778 C C . HIS A 1 97 ? 17.997 6.898 -18.870 1.00 91.81 97 HIS A C 1
ATOM 780 O O . HIS A 1 97 ? 17.004 6.344 -18.397 1.00 91.81 97 HIS A O 1
ATOM 786 N N . GLN A 1 98 ? 18.242 8.193 -18.670 1.00 86.06 98 GLN A N 1
ATOM 787 C CA . GLN A 1 98 ? 17.490 9.032 -17.733 1.00 86.06 98 GLN A CA 1
ATOM 788 C C . GLN A 1 98 ? 15.979 9.052 -18.005 1.00 86.06 98 GLN A C 1
ATOM 790 O O . GLN A 1 98 ? 15.192 9.147 -17.074 1.00 86.06 98 GLN A O 1
ATOM 795 N N . SER A 1 99 ? 15.556 8.903 -19.268 1.00 85.62 99 SER A N 1
ATOM 796 C CA . SER A 1 99 ? 14.132 8.887 -19.646 1.00 85.62 99 SER A CA 1
ATOM 797 C C . SER A 1 99 ? 13.368 7.664 -19.131 1.00 85.62 99 SER A C 1
ATOM 799 O O . SER A 1 99 ? 12.158 7.581 -19.306 1.00 85.62 99 SER A O 1
ATOM 801 N N . LEU A 1 100 ? 14.077 6.680 -18.576 1.00 88.88 100 LEU A N 1
ATOM 802 C CA . LEU A 1 100 ? 13.526 5.439 -18.038 1.00 88.88 100 LEU A CA 1
ATOM 803 C C . LEU A 1 100 ? 13.518 5.433 -16.503 1.00 88.88 100 LEU A C 1
ATOM 805 O O . LEU A 1 100 ? 13.135 4.428 -15.897 1.00 88.88 100 LEU A O 1
ATOM 809 N N . LEU A 1 101 ? 13.914 6.550 -15.889 1.00 85.62 101 LEU A N 1
ATOM 810 C CA . LEU A 1 101 ? 14.006 6.753 -14.451 1.00 85.62 101 LEU A CA 1
ATOM 811 C C . LEU A 1 101 ? 13.193 7.982 -14.036 1.00 85.62 101 LEU A C 1
ATOM 813 O O . LEU A 1 101 ? 13.149 8.987 -14.742 1.00 85.62 101 LEU A O 1
ATOM 817 N N . ALA A 1 102 ? 12.581 7.914 -12.860 1.00 83.06 102 ALA A N 1
ATOM 818 C CA . ALA A 1 102 ? 11.953 9.057 -12.213 1.00 83.06 102 ALA A CA 1
ATOM 819 C C . ALA A 1 102 ? 12.502 9.236 -10.800 1.00 83.06 102 ALA A C 1
ATOM 821 O O . ALA A 1 102 ? 12.779 8.259 -10.098 1.00 83.06 102 ALA A O 1
ATOM 822 N N . LYS A 1 103 ? 12.628 10.495 -10.374 1.00 81.81 103 LYS A N 1
ATOM 823 C CA . LYS A 1 103 ? 12.932 10.826 -8.982 1.00 81.81 103 LYS A CA 1
ATOM 824 C C . LYS A 1 103 ? 11.785 10.356 -8.103 1.00 81.81 103 LYS A C 1
ATOM 826 O O . LYS A 1 103 ? 10.616 10.579 -8.425 1.00 81.81 103 LYS A O 1
ATOM 831 N N . ARG A 1 104 ? 12.112 9.732 -6.973 1.00 68.81 104 ARG A N 1
ATOM 832 C CA . ARG A 1 104 ? 11.120 9.496 -5.931 1.00 68.81 104 ARG A CA 1
ATOM 833 C C . ARG A 1 104 ? 10.770 10.850 -5.326 1.00 68.81 104 ARG A C 1
ATOM 835 O O . ARG A 1 104 ? 11.524 11.381 -4.516 1.00 68.81 104 ARG A O 1
ATOM 842 N N . GLU A 1 105 ? 9.638 11.424 -5.718 1.00 54.34 105 GLU A N 1
ATOM 843 C CA . GLU A 1 105 ? 9.113 12.588 -5.012 1.00 54.34 105 GLU A CA 1
ATOM 844 C C . GLU A 1 105 ? 8.932 12.207 -3.538 1.00 54.34 105 GLU A C 1
ATOM 846 O O . GLU A 1 105 ? 8.144 11.317 -3.197 1.00 54.34 105 GLU A O 1
ATOM 851 N N . LYS A 1 106 ? 9.670 12.875 -2.642 1.00 43.59 106 LYS A N 1
ATOM 852 C CA . LYS A 1 106 ? 9.274 12.952 -1.238 1.00 43.59 106 LYS A CA 1
ATOM 853 C C . LYS A 1 106 ? 7.909 13.628 -1.237 1.00 43.59 106 LYS A C 1
ATOM 855 O O . LYS A 1 106 ? 7.819 14.843 -1.377 1.00 43.59 106 LYS A O 1
ATOM 860 N N . LYS A 1 107 ? 6.844 12.836 -1.118 1.00 39.25 107 LYS A N 1
ATOM 861 C CA . LYS A 1 107 ? 5.503 13.355 -0.860 1.00 39.25 107 LYS A CA 1
ATOM 862 C C . LYS A 1 107 ? 5.493 13.977 0.532 1.00 39.25 107 LYS A C 1
ATOM 864 O O . LYS A 1 107 ? 5.110 13.333 1.504 1.00 39.25 107 LYS A O 1
ATOM 869 N N . GLU A 1 108 ? 5.889 15.243 0.614 1.00 35.38 108 GLU A N 1
ATOM 870 C CA . GLU A 1 108 ? 5.237 16.143 1.549 1.00 35.38 108 GLU A CA 1
ATOM 871 C C . GLU A 1 108 ? 3.761 16.214 1.153 1.00 35.38 108 GLU A C 1
ATOM 873 O O . GLU A 1 108 ? 3.374 16.471 0.012 1.00 35.38 108 GLU A O 1
ATOM 878 N N . THR A 1 109 ? 2.928 15.866 2.118 1.00 45.59 109 THR A N 1
ATOM 879 C CA . THR A 1 109 ? 1.477 15.828 2.045 1.00 45.59 109 THR A CA 1
ATOM 880 C C . THR A 1 109 ? 0.902 17.166 1.591 1.00 45.59 109 THR A C 1
ATOM 882 O O . THR A 1 109 ? 0.857 18.089 2.395 1.00 45.59 109 THR A O 1
ATOM 885 N N . LYS A 1 110 ? 0.344 17.249 0.377 1.00 36.25 110 LYS A N 1
ATOM 886 C CA . LYS A 1 110 ? -0.808 18.119 0.076 1.00 36.25 110 LYS A CA 1
ATOM 887 C C . LYS A 1 110 ? -1.712 17.478 -0.984 1.00 36.25 110 LYS A C 1
ATOM 889 O O . LYS A 1 110 ? -1.329 17.267 -2.127 1.00 36.25 110 LYS A O 1
ATOM 894 N N . LYS A 1 111 ? -2.919 17.141 -0.514 1.00 50.66 111 LYS A N 1
ATOM 895 C CA . LYS A 1 111 ? -4.209 16.987 -1.210 1.00 50.66 111 LYS A CA 1
ATOM 896 C C . LYS A 1 111 ? -4.154 17.311 -2.714 1.00 50.66 111 LYS A C 1
ATOM 898 O O . LYS A 1 111 ? -3.967 18.467 -3.075 1.00 50.66 111 LYS A O 1
ATOM 903 N N . SER A 1 112 ? -4.421 16.334 -3.579 1.00 41.28 112 SER A N 1
ATOM 904 C CA . SER A 1 112 ? -4.792 16.638 -4.963 1.00 41.28 112 SER A CA 1
ATOM 905 C C . SER A 1 112 ? -5.842 15.671 -5.488 1.00 41.28 112 SER A C 1
ATOM 907 O O . SER A 1 112 ? -5.642 14.459 -5.580 1.00 41.28 112 SER A O 1
ATOM 909 N N . SER A 1 113 ? -6.990 16.256 -5.805 1.00 44.00 113 SER A N 1
ATOM 910 C CA . SER A 1 113 ? -8.023 15.699 -6.654 1.00 44.00 113 SER A CA 1
ATOM 911 C C . SER A 1 113 ? -7.510 15.570 -8.092 1.00 44.00 113 SER A C 1
ATOM 913 O O . SER A 1 113 ? -7.228 16.571 -8.737 1.00 44.00 113 SER A O 1
ATOM 915 N N . ARG A 1 114 ? -7.495 14.321 -8.568 1.00 49.34 114 ARG A N 1
ATOM 916 C CA . ARG A 1 114 ? -7.944 13.850 -9.890 1.00 49.34 114 ARG A CA 1
ATOM 917 C C . ARG A 1 114 ? -7.358 14.539 -11.137 1.00 49.34 114 ARG A C 1
ATOM 919 O O . ARG A 1 114 ? -7.801 15.609 -11.520 1.00 49.34 114 ARG A O 1
ATOM 926 N N . ASN A 1 115 ? -6.543 13.780 -11.877 1.00 36.50 115 ASN A N 1
ATOM 927 C CA . ASN A 1 115 ? -6.643 13.702 -13.337 1.00 36.50 115 ASN A CA 1
ATOM 928 C C . ASN A 1 115 ? -6.568 12.232 -13.797 1.00 36.50 115 ASN A C 1
ATOM 930 O O . ASN A 1 115 ? -5.720 11.452 -13.370 1.00 36.50 115 ASN A O 1
ATOM 934 N N . THR A 1 116 ? -7.556 11.890 -14.619 1.00 42.31 116 THR A N 1
ATOM 935 C CA . THR A 1 116 ? -7.879 10.656 -15.354 1.00 42.31 116 THR A CA 1
ATOM 936 C C . THR A 1 116 ? -6.729 9.678 -15.647 1.00 42.31 116 THR A C 1
ATOM 938 O O . THR A 1 116 ? -6.057 9.763 -16.671 1.00 42.31 116 THR A O 1
ATOM 941 N N . SER A 1 117 ? -6.598 8.657 -14.805 1.00 43.69 117 SER A N 1
ATOM 942 C CA . SER A 1 117 ? -6.091 7.330 -15.171 1.00 43.69 117 SER A CA 1
ATOM 943 C C . SER A 1 117 ? -6.980 6.291 -14.482 1.00 43.69 117 SER A C 1
ATOM 945 O O . SER A 1 117 ? -7.584 6.587 -13.449 1.00 43.69 117 SER A O 1
ATOM 947 N N . SER A 1 118 ? -7.151 5.111 -15.090 1.00 44.91 118 SER A N 1
ATOM 948 C CA . SER A 1 118 ? -7.927 4.021 -14.477 1.00 44.91 118 SER A CA 1
ATOM 949 C C . SER A 1 118 ? -7.476 3.814 -13.024 1.00 44.91 118 SER A C 1
ATOM 951 O O . SER A 1 118 ? -6.265 3.781 -12.801 1.00 44.91 118 SER A O 1
ATOM 953 N N . PRO A 1 119 ? -8.401 3.664 -12.051 1.00 59.59 119 PRO A N 1
ATOM 954 C CA . PRO A 1 119 ? -8.036 3.584 -10.640 1.00 59.59 119 PRO A CA 1
ATOM 955 C C . PRO A 1 119 ? -6.986 2.499 -10.418 1.00 59.59 119 PRO A C 1
ATOM 957 O O . PRO A 1 119 ? -7.160 1.363 -10.890 1.00 59.59 119 PRO A O 1
ATOM 960 N N . SER A 1 120 ? -5.908 2.831 -9.704 1.00 84.12 120 SER A N 1
ATOM 961 C CA . SER A 1 120 ? -4.909 1.837 -9.337 1.00 84.12 120 SER A CA 1
ATOM 962 C C . SER A 1 120 ? -5.556 0.757 -8.469 1.00 84.12 120 SER A C 1
ATOM 964 O O . SER A 1 120 ? -6.639 0.910 -7.901 1.00 84.12 120 SER A O 1
ATOM 966 N N . ARG A 1 121 ? -4.883 -0.383 -8.344 1.00 85.69 121 ARG A N 1
ATOM 967 C CA . ARG A 1 121 ? -5.357 -1.499 -7.510 1.00 85.69 121 ARG A CA 1
ATOM 968 C C . ARG A 1 121 ? -5.541 -1.059 -6.062 1.00 85.69 121 ARG A C 1
ATOM 970 O O . ARG A 1 121 ? -6.508 -1.452 -5.420 1.00 85.69 121 ARG A O 1
ATOM 977 N N . PHE A 1 122 ? -4.619 -0.220 -5.593 1.00 85.81 122 PHE A N 1
ATOM 978 C CA . PHE A 1 122 ? -4.682 0.378 -4.273 1.00 85.81 122 PHE A CA 1
ATOM 979 C C . PHE A 1 122 ? -5.869 1.333 -4.147 1.00 85.81 122 PHE A C 1
ATOM 981 O O . PHE A 1 122 ? -6.576 1.252 -3.153 1.00 85.81 122 PHE A O 1
ATOM 988 N N . ASP A 1 123 ? -6.172 2.140 -5.167 1.00 87.06 123 ASP A N 1
ATOM 989 C CA . ASP A 1 123 ? -7.342 3.031 -5.140 1.00 87.06 123 ASP A CA 1
ATOM 990 C C . ASP A 1 123 ? -8.653 2.240 -5.050 1.00 87.06 123 ASP A C 1
ATOM 992 O O . ASP A 1 123 ? -9.503 2.550 -4.221 1.00 87.06 123 ASP A O 1
ATOM 996 N N . LYS A 1 124 ? -8.786 1.159 -5.834 1.00 90.12 124 LYS A N 1
ATOM 997 C CA . LYS A 1 124 ? -9.953 0.255 -5.771 1.00 90.12 124 LYS A CA 1
ATOM 998 C C . LYS A 1 124 ? -10.091 -0.420 -4.406 1.00 90.12 124 LYS A C 1
ATOM 1000 O O . LYS A 1 124 ? -11.201 -0.679 -3.947 1.00 90.12 124 LYS A O 1
ATOM 1005 N N . PHE A 1 125 ? -8.969 -0.756 -3.772 1.00 93.75 125 PHE A N 1
ATOM 1006 C CA . PHE A 1 125 ? -8.969 -1.271 -2.407 1.0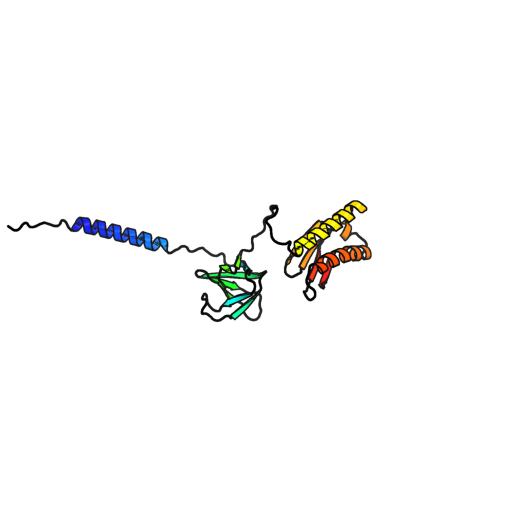0 93.75 125 PHE A CA 1
ATOM 1007 C C . PHE A 1 125 ? -9.399 -0.192 -1.411 1.00 93.75 125 PHE A C 1
ATOM 1009 O O . PHE A 1 125 ? -10.294 -0.456 -0.616 1.00 93.75 125 PHE A O 1
ATOM 1016 N N . MET A 1 126 ? -8.818 1.008 -1.484 1.00 91.56 126 MET A N 1
ATOM 1017 C CA . MET A 1 126 ? -9.126 2.113 -0.575 1.00 91.56 126 MET A CA 1
ATOM 1018 C C . MET A 1 126 ? -10.588 2.540 -0.667 1.00 91.56 126 MET A C 1
ATOM 1020 O O . MET A 1 126 ? -11.193 2.823 0.360 1.00 91.56 126 MET A O 1
ATOM 1024 N N . GLU A 1 127 ? -11.177 2.535 -1.863 1.00 91.81 127 GLU A N 1
ATOM 1025 C CA . GLU A 1 127 ? -12.609 2.778 -2.061 1.00 91.81 127 GLU A CA 1
ATOM 1026 C C . GLU A 1 127 ? -13.458 1.801 -1.233 1.00 91.81 127 GLU A C 1
ATOM 1028 O O . GLU A 1 127 ? -14.227 2.223 -0.371 1.00 91.81 127 GLU A O 1
ATOM 1033 N N . ARG A 1 128 ? -13.243 0.492 -1.413 1.00 95.19 128 ARG A N 1
ATOM 1034 C CA . ARG A 1 128 ? -14.001 -0.558 -0.710 1.00 95.19 128 ARG A CA 1
ATOM 1035 C C . ARG A 1 128 ? -13.701 -0.614 0.787 1.00 95.19 128 ARG A C 1
ATOM 1037 O O . ARG A 1 128 ? -14.577 -0.929 1.586 1.00 95.19 128 ARG A O 1
ATOM 1044 N N . PHE A 1 129 ? -12.456 -0.348 1.169 1.00 94.19 129 PHE A N 1
ATOM 1045 C CA . PHE A 1 129 ? -12.025 -0.302 2.562 1.00 94.19 129 PHE A CA 1
ATOM 1046 C C . PHE A 1 129 ? -12.696 0.856 3.304 1.00 94.19 129 PHE A C 1
ATOM 1048 O O . PHE A 1 129 ? -13.245 0.654 4.383 1.00 94.19 129 PHE A O 1
ATOM 1055 N N . ASN A 1 130 ? -12.715 2.049 2.704 1.00 91.88 130 ASN A N 1
ATOM 1056 C CA . ASN A 1 130 ? -13.361 3.218 3.292 1.00 91.88 130 ASN A CA 1
ATOM 1057 C C . ASN A 1 130 ? -14.880 3.044 3.365 1.00 91.88 130 ASN A C 1
ATOM 1059 O O . ASN A 1 130 ? -15.473 3.376 4.386 1.00 91.88 130 ASN A O 1
ATOM 1063 N N . GLU A 1 131 ? -15.503 2.483 2.326 1.00 93.00 131 GLU A N 1
ATOM 1064 C CA . GLU A 1 131 ? -16.931 2.151 2.351 1.00 93.00 131 GLU A CA 1
ATOM 1065 C C . GLU A 1 131 ? -17.258 1.194 3.507 1.00 93.00 131 GLU A C 1
ATOM 1067 O O . GLU A 1 131 ? -18.172 1.455 4.288 1.00 93.00 131 GLU A O 1
ATOM 1072 N N . HIS A 1 132 ? -16.468 0.129 3.674 1.00 90.31 132 HIS A N 1
ATOM 1073 C CA . HIS A 1 132 ? -16.638 -0.808 4.781 1.00 90.31 132 HIS A CA 1
ATOM 1074 C C . HIS A 1 132 ? -16.462 -0.132 6.149 1.00 90.31 132 HIS A C 1
ATOM 1076 O O . HIS A 1 132 ? -17.301 -0.317 7.029 1.00 90.31 132 HIS A O 1
ATOM 1082 N N . ASN A 1 133 ? -15.419 0.685 6.321 1.00 84.75 133 ASN A N 1
ATOM 1083 C CA . ASN A 1 133 ? -15.178 1.406 7.571 1.00 84.75 133 ASN A CA 1
ATOM 1084 C C . ASN A 1 133 ? -16.322 2.366 7.914 1.00 84.75 133 ASN A C 1
ATOM 1086 O O . ASN A 1 133 ? -16.716 2.449 9.074 1.00 84.75 133 ASN A O 1
ATOM 1090 N N . GLU A 1 134 ? -16.888 3.062 6.926 1.00 90.38 134 GLU A N 1
ATOM 1091 C CA . GLU A 1 134 ? -18.037 3.944 7.143 1.00 90.38 134 GLU A CA 1
ATOM 1092 C C . GLU A 1 134 ? -19.303 3.163 7.518 1.00 90.38 134 GLU A C 1
ATOM 1094 O O . GLU A 1 134 ? -20.074 3.620 8.362 1.00 90.38 134 GLU A O 1
ATOM 1099 N N . VAL A 1 135 ? -19.517 1.972 6.946 1.00 92.38 135 VAL A N 1
ATOM 1100 C CA . VAL A 1 135 ? -20.621 1.086 7.352 1.00 92.38 135 VAL A CA 1
ATOM 1101 C C . VAL A 1 135 ? -20.457 0.644 8.804 1.00 92.38 135 VAL A C 1
ATOM 1103 O O . VAL A 1 135 ? -21.398 0.792 9.582 1.00 92.38 135 VAL A O 1
ATOM 1106 N N . VAL A 1 136 ? -19.269 0.170 9.190 1.00 86.06 136 VAL A N 1
ATOM 1107 C CA . VAL A 1 136 ? -18.981 -0.246 10.573 1.00 86.06 136 VAL A CA 1
ATOM 1108 C C . VAL A 1 136 ? -19.184 0.926 11.532 1.00 86.06 136 VAL A C 1
ATOM 1110 O O . VAL A 1 136 ? -19.972 0.824 12.470 1.00 86.06 136 VAL A O 1
ATOM 1113 N N . LYS A 1 137 ? -18.595 2.087 11.229 1.00 86.00 137 LYS A N 1
ATOM 1114 C CA . LYS A 1 137 ? -18.743 3.308 12.027 1.00 86.00 137 LYS A CA 1
ATOM 1115 C C . LYS A 1 137 ? -20.205 3.724 12.198 1.00 86.00 137 LYS A C 1
ATOM 1117 O O . LYS A 1 137 ? -20.589 4.142 13.284 1.00 86.00 137 LYS A O 1
ATOM 1122 N N . LYS A 1 138 ? -21.042 3.607 11.163 1.00 89.81 138 LYS A N 1
ATOM 1123 C CA . LYS A 1 138 ? -22.485 3.893 11.268 1.00 89.81 138 LYS A CA 1
ATOM 1124 C C . LYS A 1 138 ? -23.239 2.863 12.109 1.00 89.81 138 LYS A C 1
ATOM 1126 O O . LYS A 1 138 ? -24.227 3.225 12.737 1.00 89.81 138 LYS A O 1
ATOM 1131 N N . GLN A 1 139 ? -22.806 1.604 12.098 1.00 89.50 139 GLN A N 1
ATOM 1132 C CA . GLN A 1 139 ? -23.464 0.516 12.821 1.00 89.50 139 GLN A CA 1
ATOM 1133 C C . GLN A 1 139 ? -23.164 0.530 14.320 1.00 89.50 139 GLN A C 1
ATOM 1135 O O . GLN A 1 139 ? -24.069 0.285 15.112 1.00 89.50 139 GLN A O 1
ATOM 1140 N N . ASN A 1 140 ? -21.918 0.797 14.714 1.00 90.25 140 ASN A N 1
ATOM 1141 C CA . ASN A 1 140 ? -21.492 0.663 16.111 1.00 90.25 140 ASN A CA 1
ATOM 1142 C C . ASN A 1 140 ? -20.674 1.851 16.648 1.00 90.25 140 ASN A C 1
ATOM 1144 O O . ASN A 1 140 ? -20.287 1.839 17.812 1.00 90.25 140 ASN A O 1
ATOM 1148 N N . GLY A 1 141 ? -20.407 2.880 15.838 1.00 85.88 141 GLY A N 1
ATOM 1149 C CA . GLY A 1 141 ? -19.597 4.037 16.238 1.00 85.88 141 GLY A CA 1
ATOM 1150 C C . GLY A 1 141 ? -18.091 3.767 16.294 1.00 85.88 141 GLY A C 1
ATOM 1151 O O . GLY A 1 141 ? -17.330 4.666 16.649 1.00 85.88 141 GLY A O 1
ATOM 1152 N N . ILE A 1 142 ? -17.645 2.560 15.938 1.00 84.25 142 ILE A N 1
ATOM 1153 C CA . ILE A 1 142 ? -16.258 2.125 16.081 1.00 84.25 142 ILE A CA 1
ATOM 1154 C C . ILE A 1 142 ? -15.494 2.360 14.780 1.00 84.25 142 ILE A C 1
ATOM 1156 O O . ILE A 1 142 ? -15.958 2.064 13.680 1.00 84.25 142 ILE A O 1
ATOM 1160 N N . ILE A 1 143 ? -14.273 2.868 14.920 1.00 85.25 143 ILE A N 1
ATOM 1161 C CA . ILE A 1 143 ? -13.296 2.972 13.840 1.00 85.25 143 ILE A CA 1
ATOM 1162 C C . ILE A 1 143 ? -12.146 2.056 14.226 1.00 85.25 143 ILE A C 1
ATOM 1164 O O . ILE A 1 143 ? -11.422 2.380 15.157 1.00 85.25 143 ILE A O 1
ATOM 1168 N N . TYR A 1 144 ? -11.976 0.923 13.545 1.00 89.56 144 TYR A N 1
ATOM 1169 C CA . TYR A 1 144 ? -10.913 -0.041 13.863 1.00 89.56 144 TYR A CA 1
ATOM 1170 C C . TYR A 1 144 ? -9.550 0.336 13.263 1.00 89.56 144 TYR A C 1
ATOM 1172 O O . TYR A 1 144 ? -8.511 -0.005 13.823 1.00 89.56 144 TYR A O 1
ATOM 1180 N N . PHE A 1 145 ? -9.540 1.063 12.143 1.00 91.06 145 PHE A N 1
ATOM 1181 C CA . PHE A 1 145 ? -8.325 1.422 11.410 1.00 91.06 145 PHE A CA 1
ATOM 1182 C C . PHE A 1 145 ? -8.366 2.892 10.993 1.00 91.06 145 PHE A C 1
ATOM 1184 O O . PHE A 1 145 ? -9.386 3.361 10.485 1.00 91.06 145 PHE A O 1
ATOM 1191 N N . SER A 1 146 ? -7.267 3.614 11.198 1.00 80.38 146 SER A N 1
ATOM 1192 C CA . SER A 1 146 ? -7.170 5.061 10.969 1.00 80.38 146 SER A CA 1
ATOM 1193 C C . SER A 1 146 ? -6.430 5.423 9.683 1.00 80.38 146 SER A C 1
ATOM 1195 O O . SER A 1 146 ? -6.780 6.401 9.026 1.00 80.38 146 SER A O 1
ATOM 1197 N N . GLU A 1 147 ? -5.424 4.638 9.300 1.00 82.50 147 GLU A N 1
ATOM 1198 C CA . GLU A 1 147 ? -4.591 4.918 8.132 1.00 82.50 147 GLU A CA 1
ATOM 1199 C C . GLU A 1 147 ? -4.215 3.626 7.408 1.00 82.50 147 GLU A C 1
ATOM 1201 O O . GLU A 1 147 ? -3.979 2.594 8.037 1.00 82.50 147 GLU A O 1
ATOM 1206 N N . VAL A 1 148 ? -4.119 3.693 6.077 1.00 86.62 148 VAL A N 1
ATOM 1207 C CA . VAL A 1 148 ? -3.538 2.627 5.259 1.00 86.62 148 VAL A CA 1
ATOM 1208 C C . VAL A 1 148 ? -2.487 3.204 4.318 1.00 86.62 148 VAL A C 1
ATOM 1210 O O . VAL A 1 148 ? -2.762 4.121 3.543 1.00 86.62 148 VAL A O 1
ATOM 1213 N N . LYS A 1 149 ? -1.281 2.638 4.358 1.00 83.12 149 LYS A N 1
ATOM 1214 C CA . LYS A 1 149 ? -0.138 3.022 3.525 1.00 83.12 149 LYS A CA 1
ATOM 1215 C C . LYS A 1 149 ? 0.143 1.936 2.500 1.00 83.12 149 LYS A C 1
ATOM 1217 O O . LYS A 1 149 ? 0.292 0.763 2.837 1.00 83.12 149 LYS A O 1
ATOM 1222 N N . ASN A 1 150 ? 0.284 2.340 1.244 1.00 84.75 150 ASN A N 1
ATOM 1223 C CA . ASN A 1 150 ? 0.799 1.469 0.196 1.00 84.75 150 ASN A CA 1
ATOM 1224 C C . ASN A 1 150 ? 2.330 1.437 0.268 1.00 84.75 150 ASN A C 1
ATOM 1226 O O . ASN A 1 150 ? 2.971 2.481 0.141 1.00 84.75 150 ASN A O 1
ATOM 1230 N N . LYS A 1 151 ? 2.917 0.251 0.445 1.00 83.50 151 LYS A N 1
ATOM 1231 C CA . LYS A 1 151 ? 4.378 0.060 0.450 1.00 83.50 151 LYS A CA 1
ATOM 1232 C C . LYS A 1 151 ? 4.915 -0.468 -0.877 1.00 83.50 151 LYS A C 1
ATOM 1234 O O . LYS A 1 151 ? 6.116 -0.668 -1.012 1.00 83.50 151 LYS A O 1
ATOM 1239 N N . GLY A 1 152 ? 4.039 -0.660 -1.862 1.00 75.69 152 GLY A N 1
ATOM 1240 C CA . GLY A 1 152 ? 4.370 -1.287 -3.134 1.00 75.69 152 GLY A CA 1
ATOM 1241 C C . GLY A 1 152 ? 4.475 -2.808 -3.017 1.00 75.69 152 GLY A C 1
ATOM 1242 O O . GLY A 1 152 ? 4.316 -3.385 -1.945 1.00 75.69 152 GLY A O 1
ATOM 1243 N N . GLN A 1 153 ? 4.700 -3.474 -4.152 1.00 76.81 153 GLN A N 1
ATOM 1244 C CA . GLN A 1 153 ? 4.975 -4.921 -4.221 1.00 76.81 153 GLN A CA 1
ATOM 1245 C C . GLN A 1 153 ? 3.937 -5.823 -3.513 1.00 76.81 153 GLN A C 1
ATOM 1247 O O . GLN A 1 153 ? 4.274 -6.886 -3.006 1.00 76.81 153 GLN A O 1
ATOM 1252 N N . GLY A 1 154 ? 2.666 -5.408 -3.467 1.00 79.31 154 GLY A N 1
ATOM 1253 C CA . GLY A 1 154 ? 1.607 -6.179 -2.803 1.00 79.31 154 GLY A CA 1
ATOM 1254 C C . GLY A 1 154 ? 1.552 -6.013 -1.277 1.00 79.31 154 GLY A C 1
ATOM 1255 O O . GLY A 1 154 ? 0.759 -6.694 -0.627 1.00 79.31 154 GLY A O 1
ATOM 1256 N N . GLN A 1 155 ? 2.350 -5.112 -0.698 1.00 84.69 155 GLN A N 1
ATOM 1257 C CA . GLN A 1 155 ? 2.362 -4.825 0.733 1.00 84.69 155 GLN A CA 1
ATOM 1258 C C . GLN A 1 155 ? 1.547 -3.573 1.077 1.00 84.69 155 GLN A C 1
ATOM 1260 O O . GLN A 1 155 ? 1.740 -2.500 0.494 1.00 84.69 155 GLN A O 1
ATOM 1265 N N . ILE A 1 156 ? 0.698 -3.702 2.096 1.00 89.06 156 ILE A N 1
ATOM 1266 C CA . ILE A 1 156 ? 0.051 -2.576 2.771 1.00 89.06 156 ILE A CA 1
ATOM 1267 C C . ILE A 1 156 ? 0.380 -2.574 4.266 1.00 89.06 156 ILE A C 1
ATOM 1269 O O . ILE A 1 156 ? 0.560 -3.624 4.887 1.00 89.06 156 ILE A O 1
ATOM 1273 N N . GLU A 1 157 ? 0.457 -1.377 4.835 1.00 90.19 157 GLU A N 1
ATOM 1274 C CA . GLU A 1 157 ? 0.564 -1.154 6.278 1.00 90.19 157 GLU A CA 1
ATOM 1275 C C . GLU A 1 157 ? -0.698 -0.451 6.755 1.00 90.19 157 GLU A C 1
ATOM 1277 O O . GLU A 1 157 ? -1.164 0.480 6.101 1.00 90.19 157 GLU A O 1
ATOM 1282 N N . ILE A 1 158 ? -1.253 -0.895 7.875 1.00 92.31 158 ILE A N 1
ATOM 1283 C CA . ILE A 1 158 ? -2.484 -0.363 8.450 1.00 92.31 158 ILE A CA 1
ATOM 1284 C C . ILE A 1 158 ? -2.187 0.101 9.867 1.00 92.31 158 ILE A C 1
ATOM 1286 O O . ILE A 1 158 ? -1.563 -0.635 10.629 1.00 92.31 158 ILE A O 1
ATOM 1290 N N . ILE A 1 159 ? -2.654 1.296 10.212 1.00 88.69 159 ILE A N 1
ATOM 1291 C CA . ILE A 1 159 ? -2.636 1.794 11.584 1.00 88.69 159 ILE A CA 1
ATOM 1292 C C . ILE A 1 159 ? -3.984 1.463 12.224 1.00 88.69 159 ILE A C 1
ATOM 1294 O O . ILE A 1 159 ? -5.033 1.939 11.783 1.00 88.69 159 ILE A O 1
ATOM 1298 N N . ALA A 1 160 ? -3.952 0.599 13.229 1.00 89.19 160 ALA A N 1
ATOM 1299 C CA . ALA A 1 160 ? -5.079 0.236 14.065 1.00 89.19 160 ALA A CA 1
ATOM 1300 C C . ALA A 1 160 ? -5.313 1.291 15.146 1.00 89.19 160 ALA A C 1
ATOM 1302 O O . ALA A 1 160 ? -4.380 1.904 15.664 1.00 89.19 160 ALA A O 1
ATOM 1303 N N . THR A 1 161 ? -6.580 1.498 15.481 1.00 90.56 161 THR A N 1
ATOM 1304 C CA . THR A 1 161 ? -6.972 2.308 16.635 1.00 90.56 161 THR A CA 1
ATOM 1305 C C . THR A 1 161 ? -6.972 1.460 17.903 1.00 90.56 161 THR A C 1
ATOM 1307 O O . THR A 1 161 ? -6.998 0.225 17.846 1.00 90.56 161 THR A O 1
ATOM 1310 N N . ASP A 1 162 ? -7.078 2.122 19.053 1.00 87.44 162 ASP A N 1
ATOM 1311 C CA . ASP A 1 162 ? -7.261 1.462 20.348 1.00 87.44 162 ASP A CA 1
ATOM 1312 C C . ASP A 1 162 ? -8.472 0.521 20.365 1.00 87.44 162 ASP A C 1
ATOM 1314 O O . ASP A 1 162 ? -8.458 -0.489 21.061 1.00 87.44 162 ASP A O 1
ATOM 1318 N N . ALA A 1 163 ? -9.512 0.796 19.570 1.00 88.31 163 ALA A N 1
ATOM 1319 C CA . ALA A 1 163 ? -10.679 -0.075 19.493 1.00 88.31 163 ALA A CA 1
ATOM 1320 C C . ALA A 1 163 ? -10.329 -1.459 18.930 1.00 88.31 163 ALA A C 1
ATOM 1322 O O . ALA A 1 163 ? -10.809 -2.469 19.433 1.00 88.31 163 ALA A O 1
ATOM 1323 N N . TRP A 1 164 ? -9.460 -1.528 17.919 1.00 94.38 164 TRP A N 1
ATOM 1324 C CA . TRP A 1 164 ? -8.992 -2.811 17.393 1.00 94.38 164 TRP A CA 1
ATOM 1325 C C . TRP A 1 164 ? -7.922 -3.435 18.296 1.00 94.38 164 TRP A C 1
ATOM 1327 O O . TRP A 1 164 ? -7.941 -4.642 18.533 1.00 94.38 164 TRP A O 1
ATOM 1337 N N . VAL A 1 165 ? -7.011 -2.619 18.838 1.00 92.00 165 VAL A N 1
ATOM 1338 C CA . VAL A 1 165 ? -5.929 -3.073 19.733 1.00 92.00 165 VAL A CA 1
ATOM 1339 C C . VAL A 1 165 ? -6.461 -3.610 21.063 1.00 92.00 165 VAL A C 1
ATOM 1341 O O . VAL A 1 165 ? -5.804 -4.454 21.664 1.00 92.00 165 VAL A O 1
ATOM 1344 N N . ASN A 1 166 ? -7.649 -3.194 21.504 1.00 92.06 166 ASN A N 1
ATOM 1345 C CA . ASN A 1 166 ? -8.282 -3.675 22.736 1.00 92.06 166 ASN A CA 1
ATOM 1346 C C . ASN A 1 166 ? -9.397 -4.707 22.502 1.00 92.06 166 ASN A C 1
ATOM 1348 O O . ASN A 1 166 ? -9.840 -5.330 23.463 1.00 92.06 166 ASN A O 1
ATOM 1352 N N . ALA A 1 167 ? -9.820 -4.938 21.254 1.00 92.94 167 ALA A N 1
ATOM 1353 C CA . ALA A 1 167 ? -10.807 -5.967 20.920 1.00 92.94 167 ALA A CA 1
ATOM 1354 C C . ALA A 1 167 ? -10.314 -7.377 21.288 1.00 92.94 167 ALA A C 1
ATOM 1356 O O . ALA A 1 167 ? -9.103 -7.632 21.378 1.00 92.94 167 ALA A O 1
ATOM 1357 N N . GLU A 1 168 ? -11.237 -8.323 21.447 1.00 94.62 168 GLU A N 1
ATOM 1358 C CA . GLU A 1 168 ? -10.878 -9.719 21.697 1.00 94.62 168 GLU A CA 1
ATOM 1359 C C . GLU A 1 168 ? -10.103 -10.315 20.512 1.00 94.62 168 GLU A C 1
ATOM 1361 O O . GLU A 1 168 ? -10.281 -9.926 19.356 1.00 94.62 168 GLU A O 1
ATOM 1366 N N . ARG A 1 169 ? -9.215 -11.283 20.776 1.00 88.06 169 ARG A N 1
ATOM 1367 C CA . ARG A 1 169 ? -8.350 -11.868 19.734 1.00 88.06 169 ARG A CA 1
ATOM 1368 C C . ARG A 1 169 ? -9.158 -12.439 18.563 1.00 88.06 169 ARG A C 1
ATOM 1370 O O . ARG A 1 169 ? -8.740 -12.300 17.413 1.00 88.06 169 ARG A O 1
ATOM 1377 N N . GLU A 1 170 ? -10.280 -13.090 18.855 1.00 90.75 170 GLU A N 1
ATOM 1378 C CA . GLU A 1 170 ? -11.163 -13.650 17.831 1.00 90.75 170 GLU A CA 1
ATOM 1379 C C . GLU A 1 170 ? -11.794 -12.545 16.976 1.00 90.75 170 GLU A C 1
ATOM 1381 O O . GLU A 1 170 ? -11.705 -12.589 15.746 1.00 90.75 170 GLU A O 1
ATOM 1386 N N . GLU A 1 171 ? -12.323 -11.501 17.618 1.00 90.69 171 GLU A N 1
ATOM 1387 C CA . GLU A 1 171 ? -12.898 -10.334 16.948 1.00 90.69 171 GLU A CA 1
ATOM 1388 C C . GLU A 1 171 ? -11.872 -9.650 16.032 1.00 90.69 171 GLU A C 1
ATOM 1390 O O . GLU A 1 171 ? -12.156 -9.395 14.857 1.00 90.69 171 GLU A O 1
ATOM 1395 N N . ARG A 1 172 ? -10.633 -9.449 16.509 1.00 92.62 172 ARG A N 1
ATOM 1396 C CA . ARG A 1 172 ? -9.535 -8.905 15.690 1.00 92.62 172 ARG A CA 1
ATOM 1397 C C . ARG A 1 172 ? -9.328 -9.714 14.418 1.00 92.62 172 ARG A C 1
ATOM 1399 O O . ARG A 1 172 ? -9.195 -9.135 13.340 1.00 92.62 172 ARG A O 1
ATOM 1406 N N . GLY A 1 173 ? -9.315 -11.042 14.533 1.00 89.19 173 GLY A N 1
ATOM 1407 C CA . GLY A 1 173 ? -9.174 -11.944 13.393 1.00 89.19 173 GLY A CA 1
ATOM 1408 C C . GLY A 1 173 ? -10.315 -11.795 12.385 1.00 89.19 173 GLY A C 1
ATOM 1409 O O . GLY A 1 173 ? -10.062 -11.713 11.181 1.00 89.19 173 GLY A O 1
ATOM 1410 N N . ILE A 1 174 ? -11.560 -11.703 12.862 1.00 90.62 174 ILE A N 1
ATOM 1411 C CA . ILE A 1 174 ? -12.749 -11.513 12.017 1.00 90.62 174 ILE A CA 1
ATOM 1412 C C . ILE A 1 174 ? -12.666 -10.186 11.255 1.00 90.62 174 ILE A C 1
ATOM 1414 O O . ILE A 1 174 ? -12.836 -10.168 10.032 1.00 90.62 174 ILE A O 1
ATOM 1418 N N . ILE A 1 175 ? -12.345 -9.092 11.949 1.00 91.88 175 ILE A N 1
ATOM 1419 C CA . ILE A 1 175 ? -12.231 -7.755 11.353 1.00 91.88 175 ILE A CA 1
ATOM 1420 C C . ILE A 1 175 ? -11.147 -7.746 10.270 1.00 91.88 175 ILE A C 1
ATOM 1422 O O . ILE A 1 175 ? -11.377 -7.312 9.137 1.00 91.88 175 ILE A O 1
ATOM 1426 N N . VAL A 1 176 ? -9.965 -8.286 10.577 1.00 95.50 176 VAL A N 1
ATOM 1427 C CA . VAL A 1 176 ? -8.844 -8.281 9.631 1.00 95.50 176 VAL A CA 1
ATOM 1428 C C . VAL A 1 176 ? -9.090 -9.208 8.443 1.00 95.50 176 VAL A C 1
ATOM 1430 O O . VAL A 1 176 ? -8.656 -8.902 7.331 1.00 95.50 176 VAL A O 1
ATOM 1433 N N . LYS A 1 177 ? -9.841 -10.302 8.611 1.00 94.81 177 LYS A N 1
ATOM 1434 C CA . LYS A 1 177 ? -10.211 -11.195 7.502 1.00 94.81 177 LYS A CA 1
ATOM 1435 C C . LYS A 1 177 ? -10.971 -10.454 6.399 1.00 94.81 177 LYS A C 1
ATOM 1437 O O . LYS A 1 177 ? -10.752 -10.730 5.215 1.00 94.81 177 LYS A O 1
ATOM 1442 N N . THR A 1 178 ? -11.817 -9.491 6.761 1.00 94.56 178 THR A N 1
ATOM 1443 C CA . THR A 1 178 ? -12.512 -8.638 5.788 1.00 94.56 178 THR A CA 1
ATOM 1444 C C . THR A 1 178 ? -11.523 -7.774 5.012 1.00 94.56 178 THR A C 1
ATOM 1446 O O . THR A 1 178 ? -11.540 -7.779 3.780 1.00 94.56 178 THR A O 1
ATOM 1449 N N . VAL A 1 179 ? -10.596 -7.112 5.707 1.00 94.69 179 VAL A N 1
ATOM 1450 C CA . VAL A 1 179 ? -9.548 -6.291 5.078 1.00 94.69 179 VAL A CA 1
ATOM 1451 C C . VAL A 1 179 ? -8.662 -7.127 4.152 1.00 94.69 179 VAL A C 1
ATOM 1453 O O . VAL A 1 179 ? -8.407 -6.740 3.010 1.00 94.69 179 VAL A O 1
ATOM 1456 N N . PHE A 1 180 ? -8.261 -8.318 4.602 1.00 94.88 180 PHE A N 1
ATOM 1457 C CA . PHE A 1 180 ? -7.512 -9.277 3.799 1.00 94.88 180 PHE A CA 1
ATOM 1458 C C . PHE A 1 180 ? -8.251 -9.647 2.516 1.00 94.88 180 PHE A C 1
ATOM 1460 O O . PHE A 1 180 ? -7.653 -9.634 1.443 1.00 94.88 180 PHE A O 1
ATOM 1467 N N . LYS A 1 181 ? -9.557 -9.933 2.593 1.00 95.44 181 LYS A N 1
ATOM 1468 C CA . LYS A 1 181 ? -10.374 -10.244 1.415 1.00 95.44 181 LYS A CA 1
ATOM 1469 C C . LYS A 1 181 ? -10.418 -9.066 0.439 1.00 95.44 181 LYS A C 1
ATOM 1471 O O . LYS A 1 181 ? -10.246 -9.272 -0.761 1.00 95.44 181 LYS A O 1
ATOM 1476 N N . LEU A 1 182 ? -10.609 -7.843 0.935 1.00 95.19 182 LEU A N 1
ATOM 1477 C CA . LEU A 1 182 ? -10.617 -6.640 0.099 1.00 95.19 182 LEU A CA 1
ATOM 1478 C C . LEU A 1 182 ? -9.286 -6.449 -0.638 1.00 95.19 182 LEU A C 1
ATOM 1480 O O . LEU A 1 182 ? -9.297 -6.187 -1.842 1.00 95.19 182 LEU A O 1
ATOM 1484 N N . TRP A 1 183 ? -8.157 -6.634 0.052 1.00 92.94 183 TRP A N 1
ATOM 1485 C CA . TRP A 1 183 ? -6.827 -6.524 -0.552 1.00 92.94 183 TRP A CA 1
ATOM 1486 C C . TRP A 1 183 ? -6.541 -7.661 -1.542 1.00 92.94 183 TRP A C 1
ATOM 1488 O O . TRP A 1 183 ? -6.166 -7.427 -2.690 1.00 92.94 183 TRP A O 1
ATOM 1498 N N . SER A 1 184 ? -6.840 -8.897 -1.142 1.00 87.75 184 SER A N 1
ATOM 1499 C CA . SER A 1 184 ? -6.735 -10.110 -1.960 1.00 87.75 184 SER A CA 1
ATOM 1500 C C . SER A 1 184 ? -7.458 -9.980 -3.301 1.00 87.75 184 SER A C 1
ATOM 1502 O O . SER A 1 184 ? -6.918 -10.393 -4.326 1.00 87.75 184 SER A O 1
ATOM 1504 N N . ASN A 1 185 ? -8.645 -9.365 -3.304 1.00 91.31 185 ASN A N 1
ATOM 1505 C CA . ASN A 1 185 ? -9.473 -9.186 -4.498 1.00 91.31 185 ASN A CA 1
ATOM 1506 C C . ASN A 1 185 ? -8.858 -8.245 -5.536 1.00 91.31 185 ASN A C 1
ATOM 1508 O O . ASN A 1 185 ? -9.238 -8.296 -6.706 1.00 91.31 185 ASN A O 1
ATOM 1512 N N . VAL A 1 186 ? -7.960 -7.351 -5.119 1.00 86.62 186 VAL A N 1
ATOM 1513 C CA . VAL A 1 186 ? -7.315 -6.409 -6.033 1.00 86.62 186 VAL A CA 1
ATOM 1514 C C . VAL A 1 186 ? -5.898 -6.819 -6.400 1.00 86.62 186 VAL A C 1
ATOM 1516 O O . VAL A 1 186 ? -5.391 -6.265 -7.366 1.00 86.62 186 VAL A O 1
ATOM 1519 N N . VAL A 1 187 ? -5.262 -7.777 -5.715 1.00 80.12 187 VAL A N 1
ATOM 1520 C CA . VAL A 1 187 ? -3.921 -8.327 -6.024 1.00 80.12 187 VAL A CA 1
ATOM 1521 C C . VAL A 1 187 ? -4.048 -9.570 -6.928 1.00 80.12 187 VAL A C 1
ATOM 1523 O O . VAL A 1 187 ? -4.930 -10.387 -6.672 1.00 80.12 187 VAL A O 1
ATOM 1526 N N . PRO A 1 188 ? -3.213 -9.778 -7.979 1.00 79.00 188 PRO A N 1
ATOM 1527 C CA . PRO A 1 188 ? -3.394 -10.900 -8.891 1.00 79.00 188 PRO A CA 1
ATOM 1528 C C . PRO A 1 188 ? -3.229 -12.210 -8.143 1.00 79.00 188 PRO A C 1
ATOM 1530 O O . PRO A 1 188 ? -2.428 -12.319 -7.211 1.00 79.00 188 PRO A O 1
ATOM 1533 N N . VAL A 1 189 ? -3.948 -13.220 -8.608 1.00 74.94 189 VAL A N 1
ATOM 1534 C CA . VAL A 1 189 ? -3.708 -14.594 -8.184 1.00 74.94 189 VAL A CA 1
ATOM 1535 C C . VAL A 1 189 ? -2.262 -14.969 -8.538 1.00 74.94 189 VAL A C 1
ATOM 1537 O O . VAL A 1 189 ? -1.769 -14.611 -9.606 1.00 74.94 189 VAL A O 1
ATOM 1540 N N . GLY A 1 190 ? -1.564 -15.624 -7.610 1.00 71.56 190 GLY A N 1
ATOM 1541 C CA . GLY A 1 190 ? -0.154 -16.003 -7.763 1.00 71.56 190 GLY A CA 1
ATOM 1542 C C . GLY A 1 190 ? 0.865 -14.904 -7.437 1.00 71.56 190 GLY A C 1
ATOM 1543 O O . GLY A 1 190 ? 2.058 -15.184 -7.420 1.00 71.56 190 GLY A O 1
ATOM 1544 N N . SER A 1 191 ? 0.434 -13.670 -7.148 1.00 76.06 191 SER A N 1
ATOM 1545 C CA . SER A 1 191 ? 1.325 -12.639 -6.595 1.00 76.06 191 SER A CA 1
ATOM 1546 C C . SER A 1 191 ? 1.311 -12.661 -5.071 1.00 76.06 191 SER A C 1
ATOM 1548 O O . SER A 1 191 ? 0.234 -12.744 -4.467 1.00 76.06 191 SER A O 1
ATOM 1550 N N . SER A 1 192 ? 2.493 -12.498 -4.475 1.00 77.12 192 SER A N 1
ATOM 1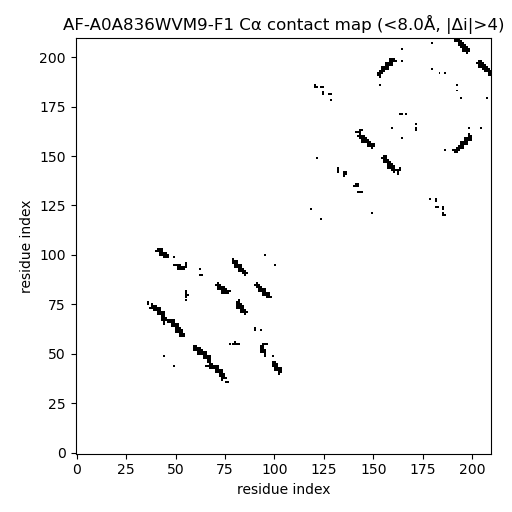551 C CA . SER A 1 192 ? 2.644 -12.322 -3.033 1.00 77.12 192 SER A CA 1
ATOM 1552 C C . SER A 1 192 ? 1.976 -11.032 -2.569 1.00 77.12 192 SER A C 1
ATOM 1554 O O . SER A 1 192 ? 2.081 -9.990 -3.222 1.00 77.12 192 SER A O 1
ATOM 1556 N N . MET A 1 193 ? 1.314 -11.094 -1.420 1.00 87.31 193 MET A N 1
ATOM 1557 C CA . MET A 1 193 ? 0.850 -9.899 -0.722 1.00 87.31 193 MET A CA 1
ATOM 1558 C C . MET A 1 193 ? 1.050 -10.011 0.777 1.00 87.31 193 MET A C 1
ATOM 1560 O O . MET A 1 193 ? 1.073 -11.107 1.335 1.00 87.31 193 MET A O 1
ATOM 1564 N N . SER A 1 194 ? 1.152 -8.858 1.436 1.00 89.25 194 SER A N 1
ATOM 1565 C CA . SER A 1 194 ? 1.176 -8.803 2.891 1.00 89.25 194 SER A CA 1
ATOM 1566 C C . SER A 1 194 ? 0.408 -7.614 3.451 1.00 89.25 194 SER A C 1
ATOM 1568 O O . SER A 1 194 ? 0.305 -6.560 2.822 1.00 89.25 194 SER A O 1
ATOM 1570 N N . ILE A 1 195 ? -0.136 -7.813 4.647 1.00 94.75 195 ILE A N 1
ATOM 1571 C CA . ILE A 1 195 ? -0.783 -6.784 5.455 1.00 94.75 195 ILE A CA 1
ATOM 1572 C C . ILE A 1 195 ? -0.055 -6.761 6.787 1.00 94.75 195 ILE A C 1
ATOM 1574 O O . ILE A 1 195 ? -0.030 -7.774 7.487 1.00 94.75 195 ILE A O 1
ATOM 1578 N N . ARG A 1 196 ? 0.538 -5.620 7.130 1.00 94.00 196 ARG A N 1
ATOM 1579 C CA . ARG A 1 196 ? 1.089 -5.375 8.465 1.00 94.00 196 ARG A CA 1
ATOM 1580 C C . ARG A 1 196 ? 0.184 -4.410 9.203 1.00 94.00 196 ARG A C 1
ATOM 1582 O O . ARG A 1 196 ? -0.183 -3.381 8.645 1.00 94.00 196 ARG A O 1
ATOM 1589 N N . ILE A 1 197 ? -0.167 -4.748 10.432 1.00 92.38 197 ILE A N 1
ATOM 1590 C CA . ILE A 1 197 ? -1.002 -3.917 11.293 1.00 92.38 197 ILE A CA 1
ATOM 1591 C C . ILE A 1 197 ? -0.139 -3.429 12.441 1.00 92.38 197 ILE A C 1
ATOM 1593 O O . ILE A 1 197 ? 0.441 -4.241 13.166 1.00 92.38 197 ILE A O 1
ATOM 1597 N N . PHE A 1 198 ? -0.072 -2.112 12.575 1.00 89.38 198 PHE A N 1
ATOM 1598 C CA . PHE A 1 198 ? 0.613 -1.414 13.649 1.00 89.38 198 PHE A CA 1
ATOM 1599 C C . PHE A 1 198 ? -0.399 -0.644 14.489 1.00 89.38 198 PHE A C 1
ATOM 1601 O O . PHE A 1 198 ? -1.457 -0.288 13.977 1.00 89.38 198 PHE A O 1
ATOM 1608 N N . ASP A 1 199 ? -0.090 -0.363 15.746 1.00 84.50 199 ASP A N 1
ATOM 1609 C CA . ASP A 1 199 ? -0.817 0.657 16.505 1.00 84.50 199 ASP A CA 1
ATOM 1610 C C . ASP A 1 199 ? -0.283 2.071 16.210 1.00 84.50 199 ASP A C 1
ATOM 1612 O O . ASP A 1 199 ? 0.595 2.275 15.362 1.00 84.50 199 ASP A O 1
ATOM 1616 N N . ALA A 1 200 ? -0.836 3.074 16.894 1.00 76.69 200 ALA A N 1
ATOM 1617 C CA . ALA A 1 200 ? -0.425 4.468 16.745 1.00 76.69 200 ALA A CA 1
ATOM 1618 C C . ALA A 1 200 ? 1.008 4.738 17.247 1.00 76.69 200 ALA A C 1
ATOM 1620 O O . ALA A 1 200 ? 1.626 5.723 16.843 1.00 76.69 200 ALA A O 1
ATOM 1621 N N . GLN A 1 201 ? 1.536 3.873 18.113 1.00 77.81 201 GLN A N 1
ATOM 1622 C CA . GLN A 1 201 ? 2.880 3.929 18.679 1.00 77.81 201 GLN A CA 1
ATOM 1623 C C . GLN A 1 201 ? 3.915 3.265 17.754 1.00 77.81 201 GLN A C 1
ATOM 1625 O O . GLN A 1 201 ? 5.118 3.455 17.936 1.00 77.81 201 GLN A O 1
ATOM 1630 N N . GLY A 1 202 ? 3.457 2.545 16.726 1.00 75.06 202 GLY A N 1
ATOM 1631 C CA . GLY A 1 202 ? 4.294 1.855 15.753 1.00 75.06 202 GLY A CA 1
ATOM 1632 C C . GLY A 1 202 ? 4.655 0.423 16.150 1.00 75.06 202 GLY A C 1
ATOM 1633 O O . GLY A 1 202 ? 5.514 -0.175 15.498 1.00 75.06 202 GLY A O 1
ATOM 1634 N N . GLU A 1 203 ? 4.020 -0.149 17.175 1.00 78.00 203 GLU A N 1
ATOM 1635 C CA . GLU A 1 203 ? 4.176 -1.562 17.521 1.00 78.00 203 GLU A CA 1
ATOM 1636 C C . GLU A 1 203 ? 3.400 -2.428 16.524 1.00 78.00 203 GLU A C 1
ATOM 1638 O O . GLU A 1 203 ? 2.242 -2.154 16.211 1.00 78.00 203 GLU A O 1
ATOM 1643 N N . GLN A 1 204 ? 4.027 -3.484 15.997 1.00 90.06 204 GLN A N 1
ATOM 1644 C CA . GLN A 1 204 ? 3.368 -4.394 15.061 1.00 90.06 204 GLN A CA 1
ATOM 1645 C C . GLN A 1 204 ? 2.556 -5.453 15.813 1.00 90.06 204 GLN A C 1
ATOM 1647 O O . GLN A 1 204 ? 3.123 -6.350 16.431 1.00 90.06 204 GLN A O 1
ATOM 1652 N N . HIS A 1 205 ? 1.237 -5.434 15.643 1.00 89.00 205 HIS A N 1
ATOM 1653 C CA . HIS A 1 205 ? 0.324 -6.398 16.267 1.00 89.00 205 HIS A CA 1
ATOM 1654 C C . HIS A 1 205 ? 0.032 -7.609 15.385 1.00 89.00 205 HIS A C 1
ATOM 1656 O O . HIS A 1 205 ? -0.283 -8.690 15.883 1.00 89.00 205 HIS A O 1
ATOM 1662 N N . MET A 1 206 ? 0.090 -7.447 14.060 1.00 90.69 206 MET A N 1
ATOM 1663 C CA . MET A 1 206 ? -0.254 -8.529 13.138 1.00 90.69 206 MET A CA 1
ATOM 166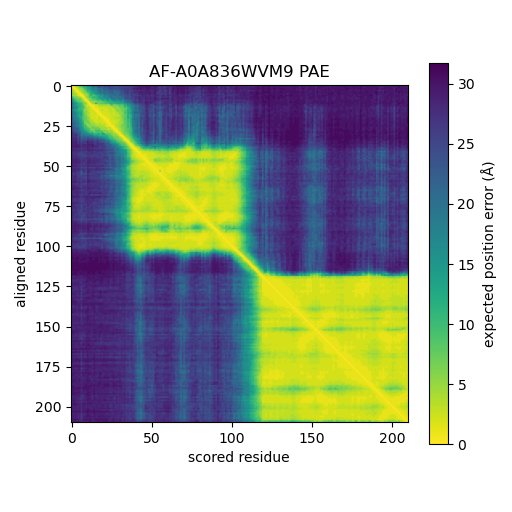4 C C . MET A 1 206 ? 0.483 -8.421 11.805 1.00 90.69 206 MET A C 1
ATOM 1666 O O . MET A 1 206 ? 0.663 -7.334 11.257 1.00 90.69 206 MET A O 1
ATOM 1670 N N . LEU A 1 207 ? 0.855 -9.578 11.259 1.00 90.12 207 LEU A N 1
ATOM 1671 C CA . LEU A 1 207 ? 1.328 -9.748 9.891 1.00 90.12 207 LEU A CA 1
ATOM 1672 C C . LEU A 1 207 ? 0.524 -10.872 9.243 1.00 90.12 207 LEU A C 1
ATOM 1674 O O . LEU A 1 207 ? 0.455 -11.978 9.773 1.00 90.12 207 LEU A O 1
ATOM 1678 N N . ILE A 1 208 ? -0.043 -10.595 8.075 1.00 90.88 208 ILE A N 1
ATOM 1679 C CA . ILE A 1 208 ? -0.716 -11.593 7.246 1.00 90.88 208 ILE A CA 1
ATOM 1680 C C . ILE A 1 208 ? -0.036 -11.627 5.892 1.00 90.88 208 ILE A C 1
ATOM 1682 O O . ILE A 1 208 ? 0.283 -10.580 5.331 1.00 90.88 208 ILE A O 1
ATOM 1686 N N . VAL A 1 209 ? 0.156 -12.832 5.365 1.00 85.50 209 VAL A N 1
ATOM 1687 C CA . VAL A 1 209 ? 0.763 -13.084 4.059 1.00 85.50 209 VAL A CA 1
ATOM 1688 C C . VAL A 1 209 ? -0.119 -14.022 3.238 1.00 85.50 209 VAL A C 1
ATOM 1690 O O . VAL A 1 209 ? -0.826 -14.861 3.798 1.00 85.50 209 VAL A O 1
ATOM 1693 N N . ARG A 1 210 ? -0.089 -13.860 1.917 1.00 81.12 210 ARG A N 1
ATOM 1694 C CA . ARG A 1 210 ? -0.672 -14.782 0.935 1.00 81.12 210 ARG A CA 1
ATOM 1695 C C . ARG A 1 210 ? 0.320 -14.993 -0.194 1.00 81.12 210 ARG A C 1
ATOM 1697 O O . ARG A 1 210 ? 0.908 -13.974 -0.631 1.00 81.12 210 ARG A O 1
#

Secondary structure (DSSP, 8-state):
--------HHHHHHHHHHHHHHHHHHHHHTS-------TT-EEEE-SSEEEEESSSSTTSPEEEEEETT-EEEEEEEETTEEEEE-S-SS--EEEEEGGGEEE--------------PPPHHHHHHHHHHHHHHHHHHHHS---EEEEEEEETTEEEEEE-HHHHHS-HHHHHHHHHHHHHHHHTTSPTTS--EEEEE-TT--EEEEEE-

Sequence (210 aa):
MKGHVQYSSIGNLETLLRYFLIVVFFIVISITSNSFATVGEQLIIIGDIVNVRAAPSTNSDTLIKLLKDREVTEIQRQQQWIEIETHRKDIKTGWVHQSLLAKREKKETKKSSRNTSSPSRFDKFMERFNEHNEVVKKQNGIIYFSEVKNKGQGQIEIIATDAWVNAEREERGIIVKTVFKLWSNVVPVGSSMSIRIFDAQGEQHMLIVR

Radius of gyration: 30.18 Å; Cα contacts (8 Å, |Δi|>4): 283; chains: 1; bounding box: 74×74×83 Å